Protein AF-A0A2S5KDM3-F1 (afdb_monomer)

Sequence (178 aa):
MFFVAASRKKAVILKLLRGHGGIPMKYQQLENLESGWKWKYLVKKHREGELITRYLELSAAQAAVDALLALENTPVEVNQWIAQHIHPGLENRLKQTIRARRKRHFNAEHQHTRKKSIDLEYLVWQRLAGLAQRRHCTLSETIVQLIEDAERKEKYASQMSTLKQDLQAILGSEENKK

Radius of gyration: 29.14 Å; Cα contacts (8 Å, |Δi|>4): 77; chains: 1; bounding box: 70×42×93 Å

Secondary structure (DSSP, 8-state):
-------SHHHHHHHTT-SS-PPP-SS---HHHHHHHHHHHHHHHHHTT---BS-SSHHHHHHHHHHHHHGGG-HHHHHHHHHHHB-HHHHHHHHHHHHHHHHHHHHHHSTTT--------HHHHHHHHHHHHHHT--HHHHHHHHHHHHHHHHHHHHHHHHHHHHHHHHHHTTGGG-

Nearest PDB structures (foldseek):
  7nyx-assembly1_J  TM=9.596E-01  e=3.513E-18  Photorhabdus thracensis
  4d8j-assembly1_A  TM=9.617E-01  e=1.562E-18  Escherichia coli
  3veb-assembly1_B  TM=9.110E-01  e=1.883E-18  Yersinia pestis
  4d8j-assembly4_L  TM=9.415E-01  e=1.378E-18  Escherichia coli
  4d8j-assembly4_K  TM=9.365E-01  e=2.270E-18  Escherichia coli

Solvent-accessible surface area (backbone atoms only — not comparable to full-atom values): 10783 Å² total; per-residue (Å²): 142,86,84,89,89,84,85,59,72,73,61,56,66,63,64,78,63,83,60,101,65,77,80,76,76,89,65,85,83,53,65,65,64,49,26,53,52,51,51,56,49,53,56,50,39,45,76,72,72,44,80,58,42,63,54,88,50,65,70,61,33,47,54,54,48,54,53,56,65,71,40,76,87,38,40,73,56,50,57,54,48,48,77,74,40,47,13,75,85,46,51,61,54,50,55,50,52,52,53,52,48,53,53,50,56,64,24,63,78,39,78,91,63,46,84,80,93,81,89,67,59,68,71,58,45,52,55,49,51,53,51,12,60,76,68,75,43,52,65,68,59,41,51,52,51,53,52,54,52,51,58,48,51,53,52,51,51,52,53,52,49,51,53,51,50,53,51,48,54,62,59,56,60,64,72,73,76,117

pLDDT: mean 84.87, std 18.82, range [27.91, 98.44]

Structure (mmCIF, N/CA/C/O backbone):
data_AF-A0A2S5KDM3-F1
#
_entry.id   AF-A0A2S5KDM3-F1
#
loop_
_atom_site.group_PDB
_atom_site.id
_atom_site.type_symbol
_atom_site.label_atom_id
_atom_site.label_alt_id
_atom_site.label_comp_id
_atom_site.label_asym_id
_atom_site.label_entity_id
_atom_site.label_seq_id
_atom_site.pdbx_PDB_ins_code
_atom_site.Cartn_x
_atom_site.Cartn_y
_atom_site.Cartn_z
_atom_site.occupancy
_atom_site.B_iso_or_equiv
_atom_site.auth_seq_id
_atom_site.auth_comp_id
_atom_site.auth_asym_id
_atom_site.auth_atom_id
_atom_site.pdbx_PDB_model_num
ATOM 1 N N . MET A 1 1 ? -28.452 -2.490 -16.600 1.00 37.94 1 MET A N 1
ATOM 2 C CA . MET A 1 1 ? -27.579 -1.403 -17.088 1.00 37.94 1 MET A CA 1
ATOM 3 C C . MET A 1 1 ? -27.980 -0.103 -16.409 1.00 37.94 1 MET A C 1
ATOM 5 O O . MET A 1 1 ? -28.967 0.455 -16.836 1.00 37.94 1 MET A O 1
ATOM 9 N N . PHE A 1 2 ? -27.272 0.357 -15.376 1.00 27.91 2 PHE A N 1
ATOM 10 C CA . PHE A 1 2 ? -27.267 1.768 -14.954 1.00 27.91 2 PHE A CA 1
ATOM 11 C C . PHE A 1 2 ? -25.989 2.004 -14.139 1.00 27.91 2 PHE A C 1
ATOM 13 O O . PHE A 1 2 ? -25.939 1.782 -12.935 1.00 27.91 2 PHE A O 1
ATOM 20 N N . PHE A 1 3 ? -24.923 2.385 -14.838 1.00 35.50 3 PHE A N 1
ATOM 21 C CA . PHE A 1 3 ? -23.792 3.098 -14.250 1.00 35.50 3 PHE A CA 1
ATOM 22 C C . PHE A 1 3 ? -24.009 4.597 -14.495 1.00 35.50 3 PHE A C 1
ATOM 24 O O . PHE A 1 3 ? -24.701 4.962 -15.440 1.00 35.50 3 PHE A O 1
ATOM 31 N N . VAL A 1 4 ? -23.331 5.426 -13.694 1.00 42.69 4 VAL A N 1
ATOM 32 C CA . VAL A 1 4 ? -23.184 6.897 -13.771 1.00 42.69 4 VAL A CA 1
ATOM 33 C C . VAL A 1 4 ? -23.985 7.663 -12.711 1.00 42.69 4 VAL A C 1
ATOM 35 O O . VAL A 1 4 ?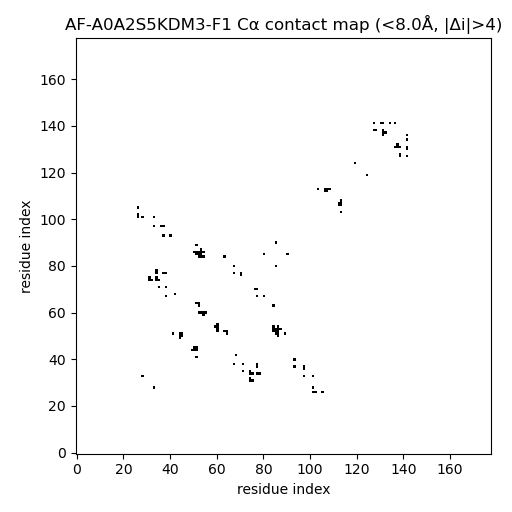 -25.075 8.156 -12.958 1.00 42.69 4 VAL A O 1
ATOM 38 N N . ALA A 1 5 ? -23.355 7.863 -11.548 1.00 41.81 5 ALA A N 1
ATOM 39 C CA . ALA A 1 5 ? -23.477 9.098 -10.762 1.00 41.81 5 ALA A CA 1
ATOM 40 C C . ALA A 1 5 ? -22.370 9.183 -9.692 1.00 41.81 5 ALA A C 1
ATOM 42 O O . ALA A 1 5 ? -22.633 9.136 -8.496 1.00 41.81 5 ALA A O 1
ATOM 43 N N . ALA A 1 6 ? -21.100 9.299 -10.095 1.00 45.09 6 ALA A N 1
ATOM 44 C CA . ALA A 1 6 ? -20.021 9.571 -9.137 1.00 45.09 6 ALA A CA 1
ATOM 45 C C . ALA A 1 6 ? -18.836 10.322 -9.764 1.00 45.09 6 ALA A C 1
ATOM 47 O O . ALA A 1 6 ? -17.697 9.879 -9.670 1.00 45.09 6 ALA A O 1
ATOM 48 N N . SER A 1 7 ? -19.065 11.462 -10.426 1.00 52.28 7 SER A N 1
ATOM 49 C CA . SER A 1 7 ? -17.933 12.278 -10.899 1.00 52.28 7 SER A CA 1
ATOM 50 C C . SER A 1 7 ? -18.271 13.754 -11.099 1.00 52.28 7 SER A C 1
ATOM 52 O O . SER A 1 7 ? -18.269 14.257 -12.216 1.00 52.28 7 SER A O 1
ATOM 54 N N . ARG A 1 8 ? -18.569 14.480 -10.012 1.00 43.75 8 ARG A N 1
ATOM 55 C CA . ARG A 1 8 ? -18.492 15.959 -10.035 1.00 43.75 8 ARG A CA 1
ATOM 56 C C . ARG A 1 8 ? -17.834 16.573 -8.798 1.00 43.75 8 ARG A C 1
ATOM 58 O O . ARG A 1 8 ? -17.071 17.519 -8.945 1.00 43.75 8 ARG A O 1
ATOM 65 N N . LYS A 1 9 ? -17.995 16.003 -7.594 1.00 42.88 9 LYS A N 1
ATOM 66 C CA . LYS A 1 9 ? -17.423 16.610 -6.369 1.00 42.88 9 LYS A CA 1
ATOM 67 C C . LYS A 1 9 ? -15.889 16.527 -6.259 1.00 42.88 9 LYS A C 1
ATOM 69 O O . LYS A 1 9 ? -15.277 17.477 -5.785 1.00 42.88 9 LYS A O 1
ATOM 74 N N . LYS A 1 10 ? -15.240 15.468 -6.770 1.00 43.09 10 LYS A N 1
ATOM 75 C CA . LYS A 1 10 ? -13.760 15.382 -6.795 1.00 43.09 10 LYS A CA 1
ATOM 76 C C . LYS A 1 10 ? -13.108 16.421 -7.720 1.00 43.09 10 LYS A C 1
ATOM 78 O O . LYS A 1 10 ? -12.011 16.880 -7.428 1.00 43.09 10 LYS A O 1
ATOM 83 N N . ALA A 1 11 ? -13.782 16.812 -8.803 1.00 40.81 11 ALA A N 1
ATOM 84 C CA . ALA A 1 11 ? -13.238 17.763 -9.773 1.00 40.81 11 ALA A CA 1
ATOM 85 C C . ALA A 1 11 ? -13.271 19.221 -9.274 1.00 40.81 11 ALA A C 1
ATOM 87 O O . ALA A 1 11 ? -12.428 20.019 -9.675 1.00 40.81 11 ALA A O 1
ATOM 88 N N . VAL A 1 12 ? -14.211 19.565 -8.384 1.00 43.75 12 VAL A N 1
ATOM 89 C CA . VAL A 1 12 ? -14.344 20.928 -7.838 1.00 43.75 12 VAL A CA 1
ATOM 90 C C . VAL A 1 12 ? -13.289 21.207 -6.764 1.00 43.75 12 VAL A C 1
ATOM 92 O O . VAL A 1 12 ? -12.653 22.257 -6.803 1.00 43.75 12 VAL A O 1
ATOM 95 N N . ILE A 1 13 ? -13.006 20.243 -5.880 1.00 42.88 13 ILE A N 1
ATOM 96 C CA . ILE A 1 13 ? -11.959 20.393 -4.849 1.00 42.88 13 ILE A CA 1
ATOM 97 C C . ILE A 1 13 ? -10.561 20.513 -5.483 1.00 42.88 13 ILE A C 1
ATOM 99 O O . ILE A 1 13 ? -9.711 21.237 -4.976 1.00 42.88 13 ILE A O 1
ATOM 103 N N . LEU A 1 14 ? -10.329 19.879 -6.638 1.00 42.41 14 LEU A N 1
ATOM 104 C CA . LEU A 1 14 ? -9.040 19.955 -7.331 1.00 42.41 14 LEU A CA 1
ATOM 105 C C . LEU A 1 14 ? -8.824 21.276 -8.098 1.00 42.41 14 LEU A C 1
ATOM 107 O O . LEU A 1 14 ? -7.684 21.626 -8.395 1.00 42.41 14 LEU A O 1
ATOM 111 N N . LYS A 1 15 ? -9.888 22.023 -8.430 1.00 38.03 15 LYS A N 1
ATOM 112 C CA . LYS A 1 15 ? -9.778 23.295 -9.172 1.00 38.03 15 LYS A CA 1
ATOM 113 C C . LYS A 1 15 ? -9.499 24.512 -8.285 1.00 38.03 15 LYS A C 1
ATOM 115 O O . LYS A 1 15 ? -8.961 25.487 -8.797 1.00 38.03 15 LYS A O 1
ATOM 120 N N . LEU A 1 16 ? -9.799 24.448 -6.986 1.00 40.88 16 LEU A N 1
ATOM 121 C CA . LEU A 1 16 ? -9.577 25.553 -6.038 1.00 40.88 16 LEU A CA 1
ATOM 122 C C . LEU A 1 16 ? -8.179 25.561 -5.392 1.00 40.88 16 LEU A C 1
ATOM 124 O O . LEU A 1 16 ? -7.853 26.482 -4.656 1.00 40.88 16 LEU A O 1
ATOM 128 N N . LEU A 1 17 ? -7.326 24.582 -5.709 1.00 45.84 17 LEU A N 1
ATOM 129 C CA . LEU A 1 17 ? -5.931 24.510 -5.253 1.00 45.84 17 LEU A CA 1
ATOM 130 C C . LEU A 1 17 ? -4.938 24.801 -6.393 1.00 45.84 17 LEU A C 1
ATOM 132 O O . LEU A 1 17 ? -3.867 24.204 -6.468 1.00 45.84 17 LEU A O 1
ATOM 136 N N . ARG A 1 18 ? -5.281 25.720 -7.306 1.00 44.56 18 ARG A N 1
ATOM 137 C CA . ARG A 1 18 ? -4.293 26.357 -8.194 1.00 44.56 18 ARG A CA 1
ATOM 138 C C . ARG A 1 18 ? -3.640 27.531 -7.467 1.00 44.56 18 ARG A C 1
ATOM 140 O O . ARG A 1 18 ? -3.884 28.687 -7.779 1.00 44.56 18 ARG A O 1
ATOM 147 N N . GLY A 1 19 ? -2.811 27.201 -6.488 1.00 36.41 19 GLY A N 1
ATOM 148 C CA . GLY A 1 19 ? -1.790 28.080 -5.935 1.00 36.41 19 GLY A CA 1
ATOM 149 C C . GLY A 1 19 ? -0.496 27.280 -5.911 1.00 36.41 19 GLY A C 1
ATOM 150 O O . GLY A 1 19 ? -0.486 26.153 -5.422 1.00 36.41 19 GLY A O 1
ATOM 151 N N . HIS A 1 20 ? 0.561 27.808 -6.520 1.00 46.19 20 HIS A N 1
ATOM 152 C CA . HIS A 1 20 ? 1.886 27.197 -6.574 1.00 46.19 20 HIS A CA 1
ATOM 153 C C . HIS A 1 20 ? 2.404 26.854 -5.167 1.00 46.19 20 HIS A C 1
ATOM 155 O O . HIS A 1 20 ? 2.966 27.689 -4.470 1.00 46.19 20 HIS A O 1
ATOM 161 N N . GLY A 1 21 ? 2.229 25.600 -4.766 1.00 38.38 21 GLY A N 1
ATOM 162 C CA . GLY A 1 21 ? 2.736 25.053 -3.517 1.00 38.38 21 GLY A CA 1
ATOM 163 C C . GLY A 1 21 ? 2.689 23.541 -3.618 1.00 38.38 21 GLY A C 1
ATOM 164 O O . GLY A 1 21 ? 1.728 22.912 -3.181 1.00 38.38 21 GLY A O 1
ATOM 165 N N . GLY A 1 22 ? 3.685 22.960 -4.293 1.00 44.66 22 GLY A N 1
ATOM 166 C CA . GLY A 1 22 ? 3.827 21.510 -4.373 1.00 44.66 22 GLY A CA 1
ATOM 167 C C . GLY A 1 22 ? 3.726 20.914 -2.971 1.00 44.66 22 GLY A C 1
ATOM 168 O O . GLY A 1 22 ? 4.354 21.420 -2.045 1.00 44.66 22 GLY A O 1
ATOM 169 N N . ILE A 1 23 ? 2.903 19.873 -2.811 1.00 50.75 23 ILE A N 1
ATOM 170 C CA . ILE A 1 23 ? 2.771 19.144 -1.545 1.00 50.75 23 ILE A CA 1
ATOM 171 C C . ILE A 1 23 ? 4.193 18.842 -1.045 1.00 50.75 23 ILE A C 1
ATOM 173 O O . ILE A 1 23 ? 4.930 18.167 -1.774 1.00 50.75 23 ILE A O 1
ATOM 177 N N . PRO A 1 24 ? 4.606 19.339 0.136 1.00 53.22 24 PRO A N 1
ATOM 178 C CA . PRO A 1 24 ? 5.985 19.215 0.577 1.00 53.22 24 PRO A CA 1
ATOM 179 C C . PRO A 1 24 ? 6.386 17.741 0.616 1.00 53.22 24 PRO A C 1
ATOM 181 O O . PRO A 1 24 ? 5.658 16.871 1.110 1.00 53.22 24 PRO A O 1
ATOM 184 N N . MET A 1 25 ? 7.541 17.445 0.024 1.00 71.62 25 MET A N 1
ATOM 185 C CA . MET A 1 25 ? 8.090 16.097 -0.036 1.00 71.62 25 MET A CA 1
ATOM 186 C C . MET A 1 25 ? 8.416 15.619 1.382 1.00 71.62 25 MET A C 1
ATOM 188 O O . MET A 1 25 ? 9.437 15.986 1.946 1.00 71.62 25 MET A O 1
ATOM 192 N N . LYS A 1 26 ? 7.554 14.768 1.954 1.00 79.81 26 LYS A N 1
ATOM 193 C CA . LYS A 1 26 ? 7.736 14.214 3.311 1.00 79.81 26 LYS A CA 1
ATOM 194 C C . LYS A 1 26 ? 9.030 13.402 3.482 1.00 79.81 26 LYS A C 1
ATOM 196 O O . LYS A 1 26 ? 9.536 13.296 4.590 1.00 79.81 26 LYS A O 1
ATOM 201 N N . TYR A 1 27 ? 9.521 12.784 2.409 1.00 88.00 27 TYR A N 1
ATOM 202 C CA . TYR A 1 27 ? 10.700 11.916 2.433 1.00 88.00 27 TYR A CA 1
ATOM 203 C C . TYR A 1 27 ? 11.751 12.443 1.461 1.00 88.00 27 TYR A C 1
ATOM 205 O O . TYR A 1 27 ? 11.405 12.761 0.318 1.00 88.00 27 TYR A O 1
ATOM 213 N N . GLN A 1 28 ? 13.014 12.472 1.889 1.00 90.31 28 GLN A N 1
ATOM 214 C CA . GLN A 1 28 ? 14.147 12.830 1.037 1.00 90.31 28 GLN A CA 1
ATOM 215 C C . GLN A 1 28 ? 14.274 11.843 -0.133 1.00 90.31 28 GLN A C 1
ATOM 217 O O . GLN A 1 28 ? 14.042 10.643 0.026 1.00 90.31 28 GLN A O 1
ATOM 222 N N . GLN A 1 29 ? 14.612 12.346 -1.322 1.00 88.69 29 GLN A N 1
ATOM 223 C CA . GLN A 1 29 ? 14.935 11.490 -2.463 1.00 88.69 29 GLN A CA 1
ATOM 224 C C . GLN A 1 29 ? 16.397 11.061 -2.368 1.00 88.69 29 GLN A C 1
ATOM 226 O O . GLN A 1 29 ? 17.279 11.899 -2.199 1.00 88.69 29 GLN A O 1
ATOM 231 N N . LEU A 1 30 ? 16.640 9.757 -2.464 1.00 88.00 30 LEU A N 1
ATOM 232 C CA . LEU A 1 30 ? 17.978 9.176 -2.378 1.00 88.00 30 LEU A CA 1
ATOM 233 C C . LEU A 1 30 ? 18.398 8.755 -3.783 1.00 88.00 30 LEU A C 1
ATOM 23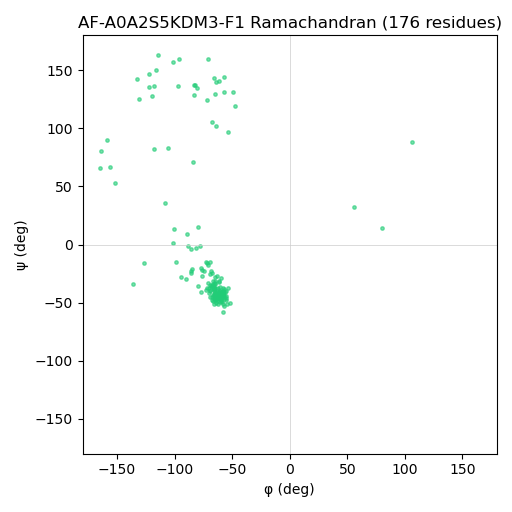5 O O . LEU A 1 30 ? 18.198 7.605 -4.158 1.00 88.00 30 LEU A O 1
ATOM 239 N N . GLU A 1 31 ? 18.914 9.693 -4.577 1.00 86.62 31 GLU A N 1
ATOM 240 C CA . GLU A 1 31 ? 19.107 9.512 -6.024 1.00 86.62 31 GLU A CA 1
ATOM 241 C C . GLU A 1 31 ? 19.881 8.235 -6.374 1.00 86.62 31 GLU A C 1
ATOM 243 O O . GLU A 1 31 ? 19.383 7.405 -7.133 1.00 86.62 31 GLU A O 1
ATOM 248 N N . ASN A 1 32 ? 21.029 8.020 -5.730 1.00 88.06 32 ASN A N 1
ATOM 249 C CA . ASN A 1 32 ? 21.869 6.844 -5.948 1.00 88.06 32 ASN A CA 1
ATOM 250 C C . ASN A 1 32 ? 21.129 5.522 -5.637 1.00 88.06 32 ASN A C 1
ATOM 252 O O . ASN A 1 32 ? 21.077 4.592 -6.444 1.00 88.06 32 ASN A O 1
ATOM 256 N N . LEU A 1 33 ? 20.474 5.460 -4.474 1.00 90.19 33 LEU A N 1
ATOM 257 C CA . LEU A 1 33 ? 19.755 4.268 -4.022 1.00 90.19 33 LEU A CA 1
ATOM 258 C C . LEU A 1 33 ? 18.502 3.993 -4.871 1.00 90.19 33 LEU A C 1
ATOM 260 O O . LEU A 1 33 ? 18.197 2.845 -5.207 1.00 90.19 33 LEU A O 1
ATOM 264 N N . GLU A 1 34 ? 17.775 5.048 -5.238 1.00 92.88 34 GLU A N 1
ATOM 265 C CA . GLU A 1 34 ? 16.580 4.966 -6.073 1.00 92.88 34 GLU A CA 1
ATOM 266 C C . GLU A 1 34 ? 16.904 4.548 -7.502 1.00 92.88 34 GLU A C 1
ATOM 268 O O . GLU A 1 34 ? 16.130 3.788 -8.085 1.00 92.88 34 GLU A O 1
ATOM 273 N N . SER A 1 35 ? 18.036 4.981 -8.056 1.00 91.88 35 SER A N 1
ATOM 274 C CA . SER A 1 35 ? 18.524 4.500 -9.349 1.00 91.88 35 SER A CA 1
ATOM 275 C C . SER A 1 35 ? 18.735 2.989 -9.355 1.00 91.88 35 SER A C 1
ATOM 277 O O . SER A 1 35 ? 18.214 2.305 -10.238 1.00 91.88 35 SER A O 1
ATOM 279 N N . GLY A 1 36 ? 19.353 2.435 -8.307 1.00 92.62 36 GLY A N 1
ATOM 280 C CA . GLY A 1 36 ? 19.470 0.982 -8.154 1.00 92.62 36 GLY A CA 1
ATOM 281 C C . GLY A 1 36 ? 18.108 0.276 -8.065 1.00 92.62 36 GLY A C 1
ATOM 282 O O . GLY A 1 36 ? 17.916 -0.815 -8.606 1.00 92.62 36 GLY A O 1
ATOM 283 N N . TRP A 1 37 ? 17.108 0.888 -7.422 1.00 94.75 37 TRP A N 1
ATOM 284 C CA . TRP A 1 37 ? 15.749 0.333 -7.384 1.00 94.75 37 TRP A CA 1
ATOM 285 C C . TRP A 1 37 ? 15.034 0.394 -8.734 1.00 94.75 37 TRP A C 1
ATOM 287 O O . TRP A 1 37 ? 14.298 -0.542 -9.058 1.00 94.75 37 TRP A O 1
ATOM 297 N N . LYS A 1 38 ? 15.231 1.473 -9.500 1.00 94.31 38 LYS A N 1
ATOM 298 C CA . LYS A 1 38 ? 14.680 1.640 -10.851 1.00 94.31 38 LYS A CA 1
ATOM 299 C C . LYS A 1 38 ? 15.243 0.578 -11.786 1.00 94.31 38 LYS A C 1
ATOM 301 O O . LYS A 1 38 ? 14.458 -0.123 -12.419 1.00 94.31 38 LYS A O 1
ATOM 306 N N . TRP A 1 39 ? 16.564 0.394 -11.787 1.00 94.75 39 TRP A N 1
ATOM 307 C CA . TRP A 1 39 ? 17.233 -0.630 -12.588 1.00 94.75 39 TRP A CA 1
ATOM 308 C C . TRP A 1 39 ? 16.704 -2.033 -12.266 1.00 94.75 39 TRP A C 1
ATOM 310 O O . TRP A 1 39 ? 16.172 -2.711 -13.144 1.00 94.75 39 TRP A O 1
ATOM 320 N N . LYS A 1 40 ? 16.693 -2.423 -10.980 1.00 93.88 40 LYS A N 1
ATOM 321 C CA . LYS A 1 40 ? 16.160 -3.730 -10.543 1.00 93.88 40 LYS A CA 1
ATOM 322 C C . LYS A 1 40 ? 14.703 -3.944 -10.959 1.00 93.88 40 LYS A C 1
ATOM 324 O O . LYS A 1 40 ? 14.320 -5.063 -11.294 1.00 93.88 40 LYS A O 1
ATOM 329 N N . TYR A 1 41 ? 13.876 -2.898 -10.913 1.00 95.00 41 TYR A N 1
ATOM 330 C CA . TYR A 1 41 ? 12.484 -2.982 -11.353 1.00 95.00 41 TYR A CA 1
ATOM 331 C C . TYR A 1 41 ? 12.377 -3.198 -12.866 1.00 95.00 41 TYR A C 1
ATOM 333 O O . TYR A 1 41 ? 11.646 -4.090 -13.288 1.00 95.00 41 TYR A O 1
ATOM 341 N N . LEU A 1 42 ? 13.106 -2.423 -13.672 1.00 94.19 42 LEU A N 1
ATOM 342 C CA . LEU A 1 42 ? 13.074 -2.525 -15.134 1.00 94.19 42 LEU A CA 1
ATOM 343 C C . LEU A 1 42 ? 13.589 -3.884 -15.620 1.00 94.19 42 LEU A C 1
ATOM 345 O O . LEU A 1 42 ? 12.917 -4.534 -16.416 1.00 94.19 42 LEU A O 1
ATOM 349 N N . VAL A 1 43 ? 14.706 -4.367 -15.068 1.00 93.69 43 VAL A N 1
ATOM 350 C CA . VAL A 1 43 ? 15.248 -5.699 -15.385 1.00 93.69 43 VAL A CA 1
ATOM 351 C C . VAL A 1 43 ? 14.257 -6.799 -15.010 1.00 93.69 43 VAL A C 1
ATOM 353 O O . VAL A 1 43 ? 14.039 -7.728 -15.786 1.00 93.69 43 VAL A O 1
ATOM 356 N N . LYS A 1 44 ? 13.601 -6.689 -13.847 1.00 94.88 44 LYS A N 1
ATOM 357 C CA . LYS A 1 44 ? 12.540 -7.627 -13.460 1.00 94.88 44 LYS A CA 1
ATOM 358 C C . LYS A 1 44 ? 11.385 -7.614 -14.467 1.00 94.88 44 LYS A C 1
ATOM 360 O O . LYS A 1 44 ? 10.924 -8.680 -14.851 1.00 94.88 44 LYS A O 1
ATOM 365 N N . LYS A 1 45 ? 10.935 -6.435 -14.906 1.00 94.50 45 LYS A N 1
ATOM 366 C CA . LYS A 1 45 ? 9.833 -6.307 -15.871 1.00 94.50 45 LYS A CA 1
ATOM 367 C C . LYS A 1 45 ? 10.162 -6.867 -17.244 1.00 94.50 45 LYS A C 1
ATOM 369 O O . LYS A 1 45 ? 9.337 -7.569 -17.816 1.00 94.50 45 LYS A O 1
ATOM 374 N N . HIS A 1 46 ? 11.385 -6.653 -17.704 1.00 92.81 46 HIS A N 1
ATOM 375 C CA . HIS A 1 46 ? 11.883 -7.293 -18.910 1.00 92.81 46 HIS A CA 1
ATOM 376 C C . HIS A 1 46 ? 11.874 -8.827 -18.798 1.00 92.81 46 HIS A C 1
ATOM 378 O O . HIS A 1 46 ? 11.371 -9.504 -19.686 1.00 92.81 46 HIS A O 1
ATOM 384 N N . ARG A 1 47 ? 12.350 -9.386 -17.674 1.00 93.31 47 ARG A N 1
ATOM 385 C CA . ARG A 1 47 ? 12.329 -10.844 -17.429 1.00 93.31 47 ARG A CA 1
ATOM 386 C C . ARG A 1 47 ? 10.915 -11.430 -17.350 1.00 93.31 47 ARG A C 1
ATOM 388 O O . ARG A 1 47 ? 10.736 -12.604 -17.639 1.00 93.31 47 ARG A O 1
ATOM 395 N N . GLU A 1 48 ? 9.924 -10.629 -16.963 1.00 94.00 48 GLU A N 1
ATOM 396 C CA . GLU A 1 48 ? 8.499 -10.994 -16.987 1.00 94.00 48 GLU A CA 1
ATOM 397 C C . GLU A 1 48 ? 7.881 -10.915 -18.402 1.00 94.00 48 GLU A C 1
ATOM 399 O O . GLU A 1 48 ? 6.701 -11.218 -18.561 1.00 94.00 48 GLU A O 1
ATOM 404 N N . GLY A 1 49 ? 8.651 -10.514 -19.424 1.00 89.88 49 GLY A N 1
ATOM 405 C CA . GLY A 1 49 ? 8.190 -10.360 -20.808 1.00 89.88 49 GLY A CA 1
ATOM 406 C C . GLY A 1 49 ? 7.434 -9.054 -21.079 1.00 89.88 49 GLY A C 1
ATOM 407 O O . GLY A 1 49 ? 6.764 -8.929 -22.101 1.00 89.88 49 GLY A O 1
ATOM 408 N N . GLU A 1 50 ? 7.501 -8.076 -20.171 1.00 91.75 50 GLU A N 1
ATOM 409 C CA . GLU A 1 50 ? 6.835 -6.782 -20.332 1.00 91.75 50 GLU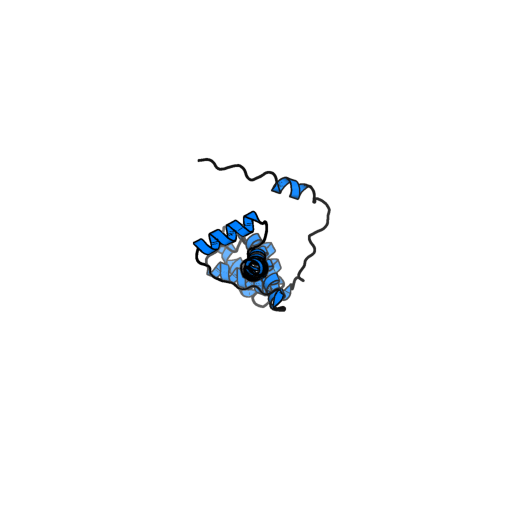 A CA 1
ATOM 410 C C . GLU A 1 50 ? 7.682 -5.839 -21.211 1.00 91.75 50 GLU A C 1
ATOM 412 O O . GLU A 1 50 ? 8.896 -5.727 -21.029 1.00 91.75 50 GLU A O 1
ATOM 417 N N . LEU A 1 51 ? 7.044 -5.114 -22.137 1.00 88.50 51 LEU A N 1
ATOM 418 C CA . LEU A 1 51 ? 7.717 -4.120 -22.982 1.00 88.50 51 LEU A CA 1
ATOM 419 C C . LEU A 1 51 ? 8.182 -2.927 -2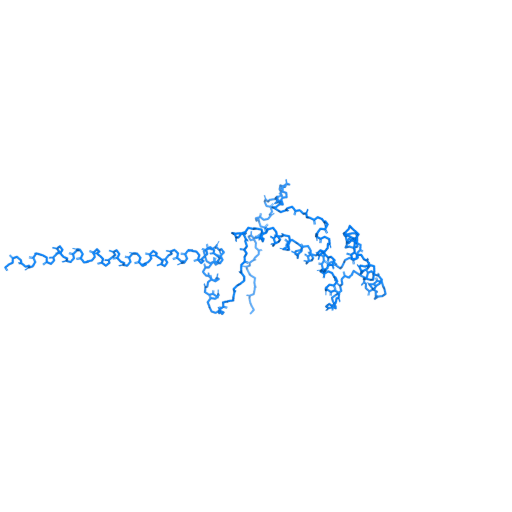2.134 1.00 88.50 51 LEU A C 1
ATOM 421 O O . LEU A 1 51 ? 7.382 -2.088 -21.711 1.00 88.50 51 LEU A O 1
ATOM 425 N N . ILE A 1 52 ? 9.490 -2.850 -21.874 1.00 93.56 52 ILE A N 1
ATOM 426 C CA . ILE A 1 52 ? 10.081 -1.756 -21.091 1.00 93.56 52 ILE A CA 1
ATOM 427 C C . ILE A 1 52 ? 10.425 -0.527 -21.938 1.00 93.56 52 ILE A C 1
ATOM 429 O O . ILE A 1 52 ? 10.523 0.574 -21.389 1.00 93.56 52 ILE A O 1
ATOM 433 N N . THR A 1 53 ? 10.606 -0.701 -23.250 1.00 95.00 53 THR A N 1
ATOM 434 C CA . THR A 1 53 ? 11.035 0.356 -24.169 1.00 95.00 53 THR A CA 1
ATOM 435 C C . THR A 1 53 ? 9.865 0.936 -24.968 1.00 95.00 53 THR A C 1
ATOM 437 O O . THR A 1 53 ? 8.825 0.304 -25.138 1.00 95.00 53 THR A O 1
ATOM 440 N N . ARG A 1 54 ? 10.019 2.164 -25.470 1.00 93.38 54 ARG A N 1
ATOM 441 C CA . ARG A 1 54 ? 9.037 2.838 -26.341 1.00 93.38 54 ARG A CA 1
ATOM 442 C C . ARG A 1 54 ? 9.111 2.439 -27.820 1.00 93.38 54 ARG A C 1
ATOM 444 O O . ARG A 1 54 ? 8.349 2.974 -28.619 1.00 93.38 54 ARG A O 1
ATOM 451 N N . TYR A 1 55 ? 10.064 1.591 -28.196 1.00 92.69 55 TYR A N 1
ATOM 452 C CA . TYR A 1 55 ? 10.329 1.251 -29.592 1.00 92.69 55 TYR A CA 1
ATOM 453 C C . TYR A 1 55 ? 9.378 0.161 -30.086 1.00 92.69 55 TYR A C 1
ATOM 455 O O . TYR A 1 55 ? 9.129 -0.808 -29.375 1.00 92.69 55 TYR A O 1
ATOM 463 N N . LEU A 1 56 ? 8.868 0.324 -31.309 1.00 87.62 56 LEU A N 1
ATOM 464 C CA . LEU A 1 56 ? 8.061 -0.694 -31.993 1.00 87.62 56 LEU A CA 1
ATOM 465 C C . LEU A 1 56 ? 8.947 -1.788 -32.607 1.00 87.62 56 LEU A C 1
ATOM 467 O O . LEU A 1 56 ? 8.587 -2.960 -32.601 1.00 87.62 56 LEU A O 1
ATOM 471 N N . GLU A 1 57 ? 10.117 -1.388 -33.108 1.00 91.06 57 GLU A N 1
ATOM 472 C CA . GLU A 1 57 ? 11.109 -2.273 -33.714 1.00 91.06 57 GLU A CA 1
ATOM 473 C C . GLU A 1 57 ? 11.806 -3.137 -32.657 1.00 91.06 57 GLU A C 1
ATOM 475 O O . GLU A 1 57 ? 12.435 -2.615 -31.729 1.00 91.06 57 GLU A O 1
ATOM 480 N N . LEU A 1 58 ? 11.762 -4.460 -32.839 1.00 89.31 58 LEU A N 1
ATOM 481 C CA . LEU A 1 58 ? 12.360 -5.428 -31.912 1.00 89.31 58 LEU A CA 1
ATOM 482 C C . LEU A 1 58 ? 13.874 -5.235 -31.772 1.00 89.31 58 LEU A C 1
ATOM 484 O O . LEU A 1 58 ? 14.396 -5.289 -30.663 1.00 89.31 58 LEU A O 1
ATOM 488 N N . SER A 1 59 ? 14.575 -4.946 -32.872 1.00 91.88 59 SER A N 1
ATOM 489 C CA . SER A 1 59 ? 16.027 -4.727 -32.841 1.00 91.88 59 SER A CA 1
ATOM 490 C C . SER A 1 59 ? 16.409 -3.492 -32.020 1.00 91.88 59 SER A C 1
ATOM 492 O O . SER A 1 59 ? 17.369 -3.539 -31.255 1.00 91.88 59 SER A O 1
ATOM 494 N N . ALA A 1 60 ? 15.658 -2.393 -32.153 1.00 91.56 60 ALA A N 1
ATOM 495 C CA . ALA A 1 60 ? 15.906 -1.167 -31.394 1.00 91.56 60 ALA A CA 1
ATOM 496 C C . ALA A 1 60 ? 15.526 -1.335 -29.915 1.00 91.56 60 ALA A C 1
ATOM 498 O O . ALA A 1 60 ? 16.221 -0.837 -29.028 1.00 91.56 60 ALA A O 1
ATOM 499 N N . ALA A 1 61 ? 14.440 -2.066 -29.642 1.00 92.00 61 ALA A N 1
ATOM 500 C CA . ALA A 1 61 ? 14.051 -2.428 -28.288 1.00 92.00 61 ALA A CA 1
ATOM 501 C C . ALA A 1 61 ? 15.134 -3.273 -27.605 1.00 92.00 61 ALA A C 1
ATOM 503 O O . ALA A 1 61 ? 15.512 -2.951 -26.480 1.00 92.00 61 ALA A O 1
ATOM 504 N N . GLN A 1 62 ? 15.666 -4.286 -28.296 1.00 92.19 62 GLN A N 1
ATOM 505 C CA . GLN A 1 62 ? 16.712 -5.157 -27.769 1.00 92.19 62 GLN A CA 1
ATOM 506 C C . GLN A 1 62 ? 18.003 -4.383 -27.489 1.00 92.19 62 GLN A C 1
ATOM 508 O O . GLN A 1 62 ? 18.515 -4.457 -26.380 1.00 92.19 62 GLN A O 1
ATOM 513 N N . ALA A 1 63 ? 18.462 -3.544 -28.423 1.00 94.12 63 ALA A N 1
ATOM 514 C CA . ALA A 1 63 ? 19.662 -2.729 -28.220 1.00 94.12 63 ALA A CA 1
ATOM 515 C C . ALA A 1 63 ? 19.553 -1.812 -26.986 1.00 94.12 63 ALA A C 1
ATOM 517 O O . ALA A 1 63 ? 20.500 -1.670 -26.212 1.00 94.12 63 ALA A O 1
ATOM 518 N N . ALA A 1 64 ? 18.380 -1.212 -26.758 1.00 93.81 64 ALA A N 1
ATOM 519 C CA . ALA A 1 64 ? 18.141 -0.402 -25.568 1.00 93.81 64 ALA A CA 1
ATOM 520 C C . ALA A 1 64 ? 18.087 -1.246 -24.282 1.00 93.81 64 ALA A C 1
ATOM 522 O O . ALA A 1 64 ? 18.541 -0.785 -23.235 1.00 93.81 64 ALA A O 1
ATOM 523 N N . VAL A 1 65 ? 17.558 -2.471 -24.332 1.00 92.94 65 VAL A N 1
ATOM 524 C CA . VAL A 1 65 ? 17.590 -3.407 -23.195 1.00 92.94 65 VAL A CA 1
ATOM 525 C C . VAL A 1 65 ? 19.023 -3.824 -22.870 1.00 92.94 65 VAL A C 1
ATOM 527 O O . VAL A 1 65 ? 19.402 -3.808 -21.701 1.00 92.94 65 VAL A O 1
ATOM 530 N N . ASP A 1 66 ? 19.828 -4.151 -23.876 1.00 93.00 66 ASP A N 1
ATOM 531 C CA . ASP A 1 66 ? 21.224 -4.550 -23.691 1.00 93.00 66 ASP A CA 1
ATOM 532 C C . ASP A 1 66 ? 22.034 -3.406 -23.071 1.00 93.00 66 ASP A C 1
ATOM 534 O O . ASP A 1 66 ? 22.776 -3.618 -22.109 1.00 93.00 66 ASP A O 1
ATOM 538 N N . ALA A 1 67 ? 21.795 -2.171 -23.531 1.00 93.00 67 ALA A N 1
ATOM 539 C CA . ALA A 1 67 ? 22.345 -0.977 -22.902 1.00 93.00 67 ALA A CA 1
ATOM 540 C C . ALA A 1 67 ? 21.938 -0.888 -21.425 1.00 93.00 67 ALA A C 1
ATOM 542 O O . ALA A 1 67 ? 22.799 -0.692 -20.579 1.00 93.00 67 ALA A O 1
ATOM 543 N N . LEU A 1 68 ? 20.661 -1.102 -21.080 1.00 92.62 68 LEU A N 1
ATOM 544 C CA . LEU A 1 68 ? 20.205 -1.088 -19.685 1.00 92.62 68 LEU A CA 1
ATOM 545 C C . LEU A 1 68 ? 20.908 -2.147 -18.826 1.00 92.62 68 LEU A C 1
ATOM 547 O O . LEU A 1 68 ? 21.240 -1.867 -17.676 1.00 92.62 68 LEU A O 1
ATOM 551 N N . LEU A 1 69 ? 21.117 -3.356 -19.350 1.00 91.00 69 LEU A N 1
ATOM 552 C CA . LEU A 1 69 ? 21.771 -4.441 -18.615 1.00 91.00 69 LEU A CA 1
ATOM 553 C C . LEU A 1 69 ? 23.235 -4.116 -18.290 1.00 91.00 69 LEU A C 1
ATOM 555 O O . LEU A 1 69 ? 23.695 -4.468 -17.208 1.00 91.00 69 LEU A O 1
ATOM 559 N N . ALA A 1 70 ? 23.929 -3.383 -19.163 1.00 90.94 70 ALA A N 1
ATOM 560 C CA . ALA A 1 70 ? 25.292 -2.918 -18.912 1.00 90.94 70 ALA A CA 1
ATOM 561 C C . ALA A 1 70 ? 25.385 -1.853 -17.794 1.00 90.94 70 ALA A C 1
ATOM 563 O O . ALA A 1 70 ? 26.430 -1.721 -17.161 1.00 90.94 70 ALA A O 1
ATOM 564 N N . LEU A 1 71 ? 24.291 -1.134 -17.501 1.00 88.62 71 LEU A N 1
ATOM 565 C CA . LEU A 1 71 ? 24.236 -0.051 -16.502 1.00 88.62 71 LEU A CA 1
ATOM 566 C C . LEU A 1 71 ? 24.117 -0.531 -15.040 1.00 88.62 71 LEU A C 1
ATOM 568 O O . LEU A 1 71 ? 23.760 0.259 -14.165 1.00 88.62 71 LEU A O 1
ATOM 572 N N . GLU A 1 72 ? 24.378 -1.809 -14.735 1.00 79.56 72 GLU A N 1
ATOM 573 C CA . GLU A 1 72 ? 24.182 -2.374 -13.385 1.00 79.56 72 GLU A CA 1
ATOM 574 C C . GLU A 1 72 ? 24.911 -1.576 -12.287 1.00 79.56 72 GLU A C 1
ATOM 576 O O . GLU A 1 72 ? 24.364 -1.368 -11.201 1.00 79.56 72 GLU A O 1
ATOM 581 N N . ASN A 1 73 ? 26.112 -1.073 -12.593 1.00 77.00 73 ASN A N 1
ATOM 582 C CA . ASN A 1 73 ? 26.964 -0.344 -11.651 1.00 77.00 73 ASN A CA 1
ATOM 583 C C . ASN A 1 73 ? 26.938 1.188 -11.829 1.00 77.00 73 ASN A C 1
ATOM 585 O O . ASN A 1 73 ? 27.630 1.886 -11.087 1.00 77.00 73 ASN A O 1
ATOM 589 N N . THR A 1 74 ? 26.155 1.734 -12.770 1.00 82.06 74 THR A N 1
ATOM 590 C CA . THR A 1 74 ? 26.139 3.175 -13.095 1.00 82.06 74 THR A CA 1
ATOM 591 C C . THR A 1 74 ? 24.766 3.817 -12.823 1.00 82.06 74 THR A C 1
ATOM 593 O O . THR A 1 74 ? 23.940 4.025 -13.712 1.00 82.06 74 THR A O 1
ATOM 596 N N . PRO A 1 75 ? 24.484 4.198 -11.562 1.00 74.81 75 PRO A N 1
ATOM 597 C CA . PRO A 1 75 ? 23.159 4.654 -11.131 1.00 74.81 75 PRO A CA 1
ATOM 598 C C . PRO A 1 75 ? 22.704 5.967 -11.791 1.00 74.81 75 PRO A C 1
ATOM 600 O O . PRO A 1 75 ? 21.503 6.194 -11.952 1.00 74.81 75 PRO A O 1
ATOM 603 N N . VAL A 1 76 ? 23.626 6.846 -12.183 1.00 80.19 76 VAL A N 1
ATOM 604 C CA . VAL A 1 76 ? 23.284 8.136 -12.810 1.00 80.19 76 VAL A CA 1
ATOM 605 C C . VAL A 1 76 ? 22.716 7.926 -14.219 1.00 80.19 76 VAL A C 1
ATOM 607 O O . VAL A 1 76 ? 21.689 8.503 -14.580 1.00 80.19 76 VAL A O 1
ATOM 610 N N . GLU A 1 77 ? 23.321 7.020 -14.982 1.00 89.06 77 GLU A N 1
ATOM 611 C CA . GLU A 1 77 ? 22.979 6.738 -16.379 1.00 89.06 77 GLU A CA 1
ATOM 612 C C . GLU A 1 77 ? 21.612 6.049 -16.519 1.00 89.06 77 GLU A C 1
ATOM 614 O O . GLU A 1 77 ? 20.909 6.247 -17.508 1.00 89.06 77 GLU A O 1
ATOM 619 N N . VAL A 1 78 ? 21.152 5.332 -15.485 1.00 90.94 78 VAL A N 1
ATOM 620 C CA . VAL A 1 78 ? 19.806 4.729 -15.448 1.00 90.94 78 VAL A CA 1
ATOM 621 C C . VAL A 1 78 ? 18.707 5.785 -15.612 1.00 90.94 78 VAL A C 1
ATOM 623 O O . VAL A 1 78 ? 17.698 5.536 -16.273 1.00 90.94 78 VAL A O 1
ATOM 626 N N . ASN A 1 79 ? 18.876 6.979 -15.036 1.00 91.00 79 ASN A N 1
ATOM 627 C CA . ASN A 1 79 ? 17.885 8.051 -15.175 1.00 91.00 79 ASN A CA 1
ATOM 628 C C . ASN A 1 79 ? 17.844 8.600 -16.606 1.00 91.00 79 ASN A C 1
ATOM 630 O O . ASN A 1 79 ? 16.758 8.862 -17.128 1.00 91.00 79 ASN A O 1
ATOM 634 N N . GLN A 1 80 ? 19.009 8.723 -17.243 1.00 92.75 80 GLN A N 1
ATOM 635 C CA . GLN A 1 80 ? 19.117 9.126 -18.641 1.00 92.75 80 GLN A CA 1
ATOM 636 C C . GLN A 1 80 ? 18.477 8.083 -19.560 1.00 92.75 80 GLN A C 1
ATOM 638 O O . GLN A 1 80 ? 17.661 8.438 -20.411 1.00 92.75 80 GLN A O 1
ATOM 643 N N . TRP A 1 81 ? 18.752 6.800 -19.318 1.00 94.81 81 TRP A N 1
ATOM 644 C CA . TRP A 1 81 ? 18.134 5.700 -20.050 1.00 94.81 81 TRP A CA 1
ATOM 645 C C . TRP A 1 81 ? 16.606 5.741 -19.941 1.00 94.81 81 TRP A C 1
ATOM 647 O O . TRP A 1 81 ? 15.903 5.640 -20.945 1.00 94.81 81 TRP A O 1
ATOM 657 N N . ILE A 1 82 ? 16.073 5.964 -18.733 1.00 93.56 82 ILE A N 1
ATOM 658 C CA . ILE A 1 82 ? 14.626 6.088 -18.510 1.00 93.56 82 ILE A CA 1
ATOM 659 C C . ILE A 1 82 ? 14.051 7.242 -19.330 1.00 93.56 82 ILE A C 1
ATOM 661 O O . ILE A 1 82 ? 13.051 7.049 -20.012 1.00 93.56 82 ILE A O 1
ATOM 665 N N . ALA A 1 83 ? 14.677 8.418 -19.301 1.00 92.81 83 ALA A N 1
ATOM 666 C CA . ALA A 1 83 ? 14.196 9.574 -20.056 1.00 92.81 83 ALA A CA 1
ATOM 667 C C . ALA A 1 83 ? 14.184 9.328 -21.578 1.00 92.81 83 ALA A C 1
ATOM 669 O O . ALA A 1 83 ? 13.331 9.860 -22.288 1.00 92.81 83 ALA A O 1
ATOM 670 N N . GLN A 1 84 ? 15.116 8.515 -22.078 1.00 94.19 84 GLN A N 1
ATOM 671 C CA . GLN A 1 84 ? 15.318 8.287 -23.507 1.00 94.19 84 GLN A CA 1
ATOM 672 C C . GLN A 1 84 ? 14.592 7.064 -24.065 1.00 94.19 84 GLN A C 1
ATOM 674 O O . GLN A 1 84 ? 14.277 7.050 -25.252 1.00 94.19 84 GLN A O 1
ATOM 679 N N . HIS A 1 85 ? 14.339 6.029 -23.271 1.00 94.56 85 HIS A N 1
ATOM 680 C CA . HIS A 1 85 ? 13.915 4.738 -23.816 1.00 94.56 85 HIS A CA 1
ATOM 681 C C . HIS A 1 85 ? 12.632 4.195 -23.198 1.00 94.56 85 HIS A C 1
ATOM 683 O O . HIS A 1 85 ? 12.032 3.316 -23.811 1.00 94.56 85 HIS A O 1
ATOM 689 N N . ILE A 1 86 ? 12.171 4.698 -22.046 1.00 93.94 86 ILE A N 1
ATOM 690 C CA . ILE A 1 86 ? 11.064 4.070 -21.313 1.00 93.94 86 ILE A CA 1
ATOM 691 C C . ILE A 1 86 ? 9.741 4.082 -22.086 1.00 93.94 86 ILE A C 1
ATOM 693 O O . ILE A 1 86 ? 9.351 5.081 -22.693 1.00 93.94 86 ILE A O 1
ATOM 697 N N . HIS A 1 87 ? 9.004 2.977 -21.996 1.00 93.75 87 HIS A N 1
ATOM 698 C CA . HIS A 1 87 ? 7.629 2.904 -22.464 1.00 93.75 87 HIS A CA 1
ATOM 699 C C . HIS A 1 87 ? 6.718 3.843 -21.637 1.00 93.75 87 HIS A C 1
ATOM 701 O O . HIS A 1 87 ? 6.694 3.742 -20.402 1.00 93.75 87 HIS A O 1
ATOM 707 N N . PRO A 1 88 ? 5.895 4.708 -22.261 1.00 89.06 88 PRO A N 1
ATOM 708 C CA . PRO A 1 88 ? 5.076 5.693 -21.542 1.00 89.06 88 PRO A CA 1
ATOM 709 C C . PRO A 1 88 ? 4.061 5.055 -20.576 1.00 89.06 88 PRO A C 1
ATOM 711 O O . PRO A 1 88 ? 3.789 5.587 -19.499 1.00 89.06 88 PRO A O 1
ATOM 714 N N . GLY A 1 89 ? 3.545 3.864 -20.903 1.00 87.50 89 GLY A N 1
ATOM 715 C CA . GLY A 1 89 ? 2.665 3.105 -20.005 1.00 87.50 89 GLY A CA 1
ATOM 716 C C . GLY A 1 89 ? 3.366 2.584 -18.740 1.00 87.50 89 GLY A C 1
ATOM 717 O O . GLY A 1 89 ? 2.717 2.368 -17.713 1.00 87.50 89 GLY A O 1
ATOM 718 N N . LEU A 1 90 ? 4.691 2.411 -18.786 1.00 91.81 90 LEU A N 1
ATOM 719 C CA . LEU A 1 90 ? 5.487 1.912 -17.665 1.00 91.81 90 LEU A CA 1
ATOM 720 C C . LEU A 1 90 ? 5.993 3.045 -16.766 1.00 91.81 90 LEU A C 1
ATOM 722 O O . LEU A 1 90 ? 6.129 2.849 -15.558 1.00 91.81 90 LEU A O 1
ATOM 726 N N . GLU A 1 91 ? 6.217 4.238 -17.318 1.00 91.38 91 GLU A N 1
ATOM 727 C CA . GLU A 1 91 ? 6.799 5.378 -16.604 1.00 91.38 91 GLU A CA 1
ATOM 728 C C . GLU A 1 91 ? 6.018 5.747 -15.330 1.00 91.38 91 GLU A C 1
ATOM 730 O O . GLU A 1 91 ? 6.587 5.870 -14.241 1.00 91.38 91 GLU A O 1
ATOM 735 N N . ASN A 1 92 ? 4.691 5.859 -15.428 1.00 91.19 92 ASN A N 1
ATOM 736 C CA . ASN A 1 92 ? 3.846 6.195 -14.280 1.00 91.19 92 ASN A CA 1
ATOM 737 C C . ASN A 1 92 ? 3.858 5.101 -13.206 1.00 91.19 92 ASN A C 1
ATOM 739 O O . ASN A 1 92 ? 3.916 5.403 -12.010 1.00 91.19 92 ASN A O 1
ATOM 743 N N . ARG A 1 93 ? 3.849 3.829 -13.621 1.00 93.75 93 ARG A N 1
ATOM 744 C CA . ARG A 1 93 ? 3.945 2.683 -12.707 1.00 93.75 93 ARG A CA 1
ATOM 745 C C . ARG A 1 93 ? 5.294 2.671 -11.999 1.00 93.75 93 ARG A C 1
ATOM 747 O O . ARG A 1 93 ? 5.321 2.553 -10.778 1.00 93.75 93 ARG A O 1
ATOM 754 N N . LEU A 1 94 ? 6.386 2.906 -12.727 1.00 94.12 94 LEU A N 1
ATOM 755 C CA . LEU A 1 94 ? 7.726 3.029 -12.160 1.00 94.12 94 LEU A CA 1
ATOM 756 C C . LEU A 1 94 ? 7.780 4.146 -11.108 1.00 94.12 94 LEU A C 1
ATOM 758 O O . LEU A 1 94 ? 8.177 3.891 -9.971 1.00 94.12 94 LEU A O 1
ATOM 762 N N . LYS A 1 95 ? 7.310 5.359 -11.433 1.00 92.31 95 LYS A N 1
ATOM 763 C CA . LYS A 1 95 ? 7.264 6.488 -10.483 1.00 92.31 95 LYS A CA 1
ATOM 764 C C . LYS A 1 95 ? 6.502 6.129 -9.203 1.00 92.31 95 LYS A C 1
ATOM 766 O O . LYS A 1 95 ? 6.969 6.417 -8.098 1.00 92.31 95 LYS A O 1
ATOM 771 N N . GLN A 1 96 ? 5.350 5.468 -9.327 1.00 93.31 96 GLN A N 1
ATOM 772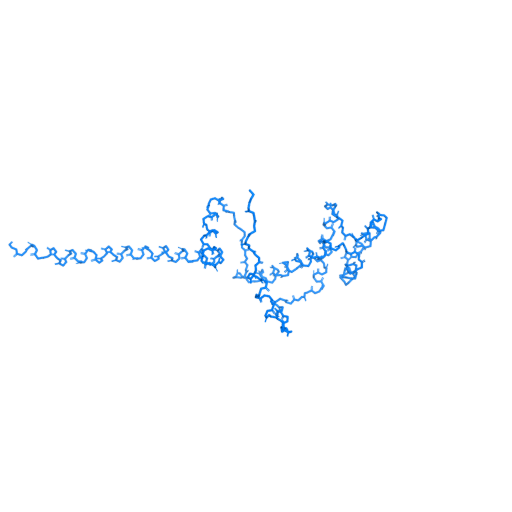 C CA . GLN A 1 96 ? 4.558 5.022 -8.177 1.00 93.31 96 GLN A CA 1
ATOM 773 C C . GLN A 1 96 ? 5.272 3.940 -7.359 1.00 93.31 96 GLN A C 1
ATOM 775 O O . GLN A 1 96 ? 5.298 4.027 -6.129 1.00 93.31 96 GLN A O 1
ATOM 780 N N . THR A 1 97 ? 5.891 2.957 -8.015 1.00 95.50 97 THR A N 1
ATOM 781 C CA . THR A 1 97 ? 6.659 1.893 -7.360 1.00 95.50 97 THR A CA 1
ATOM 782 C C . THR A 1 97 ? 7.840 2.458 -6.577 1.00 95.50 97 THR A C 1
ATOM 784 O O . THR A 1 97 ? 8.016 2.102 -5.410 1.00 95.50 97 THR A O 1
ATOM 787 N N . ILE A 1 98 ? 8.609 3.382 -7.161 1.00 94.75 98 ILE A N 1
ATOM 788 C CA . ILE A 1 98 ? 9.741 4.028 -6.482 1.00 94.75 98 ILE A CA 1
ATOM 789 C C . ILE A 1 98 ? 9.257 4.882 -5.310 1.00 94.75 98 ILE A C 1
ATOM 791 O O . ILE A 1 98 ? 9.793 4.763 -4.210 1.00 94.75 98 ILE A O 1
ATOM 795 N N . ARG A 1 99 ? 8.173 5.652 -5.476 1.00 94.25 99 ARG A N 1
ATOM 796 C CA . ARG A 1 99 ? 7.556 6.404 -4.369 1.00 94.25 99 ARG A CA 1
ATOM 797 C C . ARG A 1 99 ? 7.127 5.487 -3.220 1.00 94.25 99 ARG A C 1
ATOM 799 O O . ARG A 1 99 ? 7.361 5.814 -2.056 1.00 94.25 99 ARG A O 1
ATOM 806 N N . ALA A 1 100 ? 6.494 4.355 -3.529 1.00 94.81 100 ALA A N 1
ATOM 807 C CA . ALA A 1 100 ? 6.072 3.382 -2.527 1.00 94.81 100 ALA A CA 1
ATOM 808 C C . ALA A 1 100 ? 7.274 2.753 -1.811 1.00 94.81 100 ALA A C 1
ATOM 810 O O . ALA A 1 100 ? 7.251 2.617 -0.587 1.00 94.81 100 ALA A O 1
ATOM 811 N N . ARG A 1 101 ? 8.335 2.414 -2.553 1.00 95.81 101 ARG A N 1
ATOM 812 C CA . ARG A 1 101 ? 9.571 1.852 -1.999 1.00 95.81 101 ARG A CA 1
ATOM 813 C C . ARG A 1 101 ? 10.300 2.847 -1.099 1.00 95.81 101 ARG A C 1
ATOM 815 O O . ARG A 1 101 ? 10.603 2.484 0.031 1.00 95.81 101 ARG A O 1
ATOM 822 N N . ARG A 1 102 ? 10.457 4.104 -1.530 1.00 95.44 102 ARG A N 1
ATOM 823 C CA . ARG A 1 102 ? 11.008 5.202 -0.716 1.00 95.44 102 ARG A CA 1
ATOM 824 C C . ARG A 1 102 ? 10.251 5.352 0.600 1.00 95.44 102 ARG A C 1
ATOM 826 O O . ARG A 1 102 ? 10.850 5.321 1.666 1.00 95.44 102 ARG A O 1
ATOM 833 N N . LYS A 1 103 ? 8.917 5.436 0.542 1.00 94.62 103 LYS A N 1
ATOM 834 C CA . LYS A 1 103 ? 8.084 5.520 1.751 1.00 94.62 103 LYS A CA 1
ATOM 835 C C . LYS A 1 103 ? 8.308 4.329 2.692 1.00 94.62 103 LYS A C 1
ATOM 837 O O . LYS A 1 103 ? 8.382 4.524 3.898 1.00 94.62 103 LYS A O 1
ATOM 842 N N . ARG A 1 104 ? 8.378 3.103 2.162 1.00 94.62 104 ARG A N 1
ATOM 843 C CA . ARG A 1 104 ? 8.597 1.885 2.965 1.00 94.62 104 ARG A CA 1
ATOM 844 C C . ARG A 1 104 ? 9.990 1.837 3.586 1.00 94.62 104 ARG A C 1
ATOM 846 O O . ARG A 1 104 ? 10.087 1.375 4.712 1.00 94.62 104 ARG A O 1
ATOM 853 N N . HIS A 1 105 ? 11.011 2.318 2.875 1.00 94.25 105 HIS A N 1
ATOM 854 C CA . HIS A 1 105 ? 12.382 2.410 3.373 1.00 94.25 105 HIS A CA 1
ATOM 855 C C . HIS A 1 105 ? 12.438 3.257 4.649 1.00 94.25 105 HIS A C 1
ATOM 857 O O . HIS A 1 105 ? 12.762 2.733 5.705 1.00 94.25 105 HIS A O 1
ATOM 863 N N . PHE A 1 106 ? 11.985 4.512 4.583 1.00 94.38 106 PHE A N 1
ATOM 864 C CA . PHE A 1 106 ? 11.967 5.399 5.753 1.00 94.38 106 PHE A CA 1
ATOM 865 C C . PHE A 1 106 ? 11.009 4.924 6.857 1.00 94.38 106 PHE A C 1
ATOM 867 O O . PHE A 1 106 ? 11.321 4.998 8.039 1.00 94.38 106 PHE A O 1
ATOM 874 N N . ASN A 1 107 ? 9.840 4.375 6.505 1.00 93.06 107 ASN A N 1
ATOM 875 C CA . ASN A 1 107 ? 8.911 3.850 7.513 1.00 93.06 107 ASN A CA 1
ATOM 876 C C . ASN A 1 107 ? 9.413 2.579 8.224 1.00 93.06 107 ASN A C 1
ATOM 878 O O . ASN A 1 107 ? 8.821 2.166 9.219 1.00 93.06 107 ASN A O 1
ATOM 882 N N . ALA A 1 108 ? 10.434 1.902 7.697 1.00 93.50 108 ALA A N 1
ATOM 883 C CA . ALA A 1 108 ? 11.001 0.727 8.348 1.00 93.50 108 ALA A CA 1
ATOM 884 C C . ALA A 1 108 ? 11.897 1.101 9.539 1.00 93.50 108 ALA A C 1
ATOM 886 O O . ALA A 1 108 ? 12.058 0.272 10.431 1.00 93.50 108 ALA A O 1
ATOM 887 N N . GLU A 1 109 ? 12.413 2.335 9.575 1.00 93.38 109 GLU A N 1
ATOM 888 C CA . GLU A 1 109 ? 13.303 2.842 10.629 1.00 93.38 109 GLU A CA 1
ATOM 889 C C . GLU A 1 109 ? 12.592 2.951 11.985 1.00 93.38 109 GLU A C 1
ATOM 891 O O . GLU A 1 109 ? 13.193 2.703 13.024 1.00 93.38 109 GLU A O 1
ATOM 896 N N . HIS A 1 110 ? 11.292 3.269 11.985 1.00 93.00 110 HIS A N 1
ATOM 897 C CA . HIS A 1 110 ? 10.527 3.502 13.209 1.00 93.00 110 HIS A CA 1
ATOM 898 C C . HIS A 1 110 ? 9.357 2.526 13.344 1.00 93.00 110 HIS A C 1
ATOM 900 O O . HIS A 1 110 ? 8.479 2.463 12.478 1.00 93.00 110 HIS A O 1
ATOM 906 N N . GLN A 1 111 ? 9.262 1.840 14.488 1.00 93.12 111 GLN A N 1
ATOM 907 C CA . GLN A 1 111 ? 8.226 0.829 14.737 1.00 93.12 111 GLN A CA 1
ATOM 908 C C . GLN A 1 111 ? 6.794 1.361 14.556 1.00 93.12 111 GLN A C 1
ATOM 910 O O . GLN A 1 111 ? 5.974 0.681 13.944 1.00 93.12 111 GLN A O 1
ATOM 915 N N . HIS A 1 112 ? 6.502 2.582 15.015 1.00 93.62 112 HIS A N 1
ATOM 916 C CA . HIS A 1 112 ? 5.163 3.184 14.935 1.00 93.62 112 HIS A CA 1
ATOM 917 C C . HIS A 1 112 ? 4.738 3.581 13.505 1.00 93.62 112 HIS A C 1
ATOM 919 O O . HIS A 1 112 ? 3.550 3.764 13.235 1.00 93.62 112 HIS A O 1
ATOM 925 N N . THR A 1 113 ? 5.681 3.702 12.560 1.00 93.50 113 THR A N 1
ATOM 926 C CA . THR A 1 113 ? 5.375 4.001 11.145 1.00 93.50 113 THR A CA 1
ATOM 927 C C . THR A 1 113 ? 5.367 2.758 10.253 1.00 93.50 113 THR A C 1
ATOM 929 O O . THR A 1 113 ? 4.816 2.796 9.138 1.00 93.50 113 THR A O 1
ATOM 932 N N . ARG A 1 114 ? 5.920 1.645 10.753 1.00 93.12 114 ARG A N 1
ATOM 933 C CA . ARG A 1 114 ? 5.923 0.341 10.092 1.00 93.12 114 ARG A CA 1
ATOM 934 C C . ARG A 1 114 ? 4.496 -0.200 9.978 1.00 93.12 114 ARG A C 1
ATOM 936 O O . ARG A 1 114 ? 3.656 -0.006 10.852 1.00 93.12 114 ARG A O 1
ATOM 943 N N . LYS A 1 115 ? 4.198 -0.869 8.864 1.00 94.88 115 LYS A N 1
ATOM 944 C CA . LYS A 1 115 ? 2.880 -1.467 8.589 1.00 94.88 115 LYS A CA 1
ATOM 945 C C . LYS A 1 115 ? 3.009 -2.983 8.500 1.00 94.88 115 LYS A C 1
ATOM 947 O O . LYS A 1 115 ? 4.056 -3.486 8.098 1.00 94.88 115 LYS A O 1
ATOM 952 N N . LYS A 1 116 ? 1.948 -3.698 8.870 1.00 95.56 116 LYS A N 1
ATOM 953 C CA . LYS A 1 116 ? 1.864 -5.160 8.788 1.00 95.56 116 LYS A CA 1
ATOM 954 C C . LYS A 1 116 ? 0.742 -5.538 7.828 1.00 95.56 116 LYS A C 1
ATOM 956 O O . LYS A 1 116 ? -0.323 -4.928 7.866 1.00 95.56 116 LYS A O 1
ATOM 961 N N . SER A 1 117 ? 1.016 -6.511 6.967 1.00 95.75 117 SER A N 1
ATOM 962 C CA . SER A 1 117 ? -0.018 -7.183 6.184 1.00 95.75 117 SER A CA 1
ATOM 963 C C . SER A 1 117 ? -0.684 -8.229 7.069 1.00 95.75 117 SER A C 1
ATOM 965 O O . SER A 1 117 ? 0.016 -8.947 7.784 1.00 95.75 117 SER A O 1
ATOM 967 N N . ILE A 1 118 ? -2.010 -8.271 7.031 1.00 96.88 118 ILE A N 1
ATOM 968 C CA . ILE A 1 118 ? -2.841 -9.274 7.691 1.00 96.88 118 ILE A CA 1
ATOM 969 C C . ILE A 1 118 ? -3.865 -9.754 6.670 1.00 96.88 118 ILE A C 1
ATOM 971 O O . ILE A 1 118 ? -4.365 -8.939 5.889 1.00 96.88 118 ILE A O 1
ATOM 975 N N . ASP A 1 119 ? -4.175 -11.041 6.702 1.00 97.44 119 ASP A N 1
ATOM 976 C CA . ASP A 1 119 ? -5.266 -11.604 5.920 1.00 97.44 119 ASP A CA 1
ATOM 977 C C . ASP A 1 119 ? -6.501 -11.717 6.817 1.00 97.44 119 ASP A C 1
ATOM 979 O O . ASP A 1 119 ? -6.408 -12.082 7.989 1.00 97.44 119 ASP A O 1
ATOM 983 N N . LEU A 1 120 ? -7.655 -11.338 6.274 1.00 96.88 120 LEU A N 1
ATOM 984 C CA . LEU A 1 120 ? -8.951 -11.418 6.940 1.00 96.88 120 LEU A CA 1
ATOM 985 C C . LEU A 1 120 ? -9.883 -12.265 6.084 1.00 96.88 120 LEU A C 1
ATOM 987 O O . LEU A 1 120 ? -9.837 -12.193 4.855 1.00 96.88 120 LEU A O 1
ATOM 991 N N . GLU A 1 121 ? -10.784 -13.002 6.729 1.00 98.38 121 GLU A N 1
ATOM 992 C CA . GLU A 1 121 ? -11.895 -13.629 6.022 1.00 98.38 121 GLU A CA 1
ATOM 993 C C . GLU A 1 121 ? -12.726 -12.576 5.280 1.00 98.38 121 GLU A C 1
ATOM 995 O O . GLU A 1 121 ? -12.941 -11.459 5.768 1.00 98.38 121 GLU A O 1
ATOM 1000 N N . TYR A 1 122 ? -13.232 -12.946 4.104 1.00 97.88 122 TYR A N 1
ATOM 1001 C CA . TYR A 1 122 ? -13.900 -12.011 3.201 1.00 97.88 122 TYR A CA 1
ATOM 1002 C C . TYR A 1 122 ? -15.067 -11.263 3.867 1.00 97.88 122 TYR A C 1
ATOM 1004 O O . TYR A 1 122 ? -15.157 -10.038 3.767 1.00 97.88 122 TYR A O 1
ATOM 1012 N N . LEU A 1 123 ? -15.931 -11.973 4.602 1.00 98.44 123 LEU A N 1
ATOM 1013 C CA . LEU A 1 123 ? -17.092 -11.371 5.270 1.00 98.44 123 LEU A CA 1
ATOM 1014 C C . LEU A 1 123 ? -16.688 -10.430 6.416 1.00 98.44 123 LEU A C 1
ATOM 1016 O O . LEU A 1 123 ? -17.325 -9.394 6.625 1.00 98.44 123 LEU A O 1
ATOM 1020 N N . VAL A 1 124 ? -15.609 -10.750 7.136 1.00 98.25 124 VAL A N 1
ATOM 1021 C CA . VAL A 1 124 ? -15.062 -9.892 8.198 1.00 98.25 124 VAL A CA 1
ATOM 1022 C C . VAL A 1 124 ? -14.513 -8.603 7.593 1.00 98.25 124 VAL A C 1
ATOM 1024 O O . VAL A 1 124 ? -14.871 -7.507 8.036 1.00 98.25 124 VAL A O 1
ATOM 1027 N N . TRP A 1 125 ? -13.708 -8.722 6.533 1.00 98.31 125 TRP A N 1
ATOM 1028 C CA . TRP A 1 125 ? -13.194 -7.576 5.788 1.00 98.31 125 TRP A CA 1
ATOM 1029 C C . TRP A 1 125 ? -14.325 -6.699 5.243 1.00 98.31 125 TRP A C 1
ATOM 1031 O O . TRP A 1 125 ? -14.277 -5.482 5.410 1.00 98.31 125 TRP A O 1
ATOM 1041 N N . GLN A 1 126 ? -15.370 -7.291 4.656 1.00 98.31 126 GLN A N 1
ATOM 1042 C CA . GLN A 1 126 ? -16.497 -6.550 4.088 1.00 98.31 126 GLN A CA 1
ATOM 1043 C C . GLN A 1 126 ? -17.220 -5.706 5.148 1.00 98.31 126 GLN A C 1
ATOM 1045 O O . GLN A 1 126 ? -17.511 -4.528 4.918 1.00 98.31 126 GLN A O 1
ATOM 1050 N N . ARG A 1 127 ? -17.477 -6.276 6.333 1.00 98.25 127 ARG A N 1
ATOM 1051 C CA . ARG A 1 127 ? -18.110 -5.553 7.448 1.00 98.25 127 ARG A CA 1
ATOM 1052 C C . ARG A 1 127 ? -17.218 -4.431 7.970 1.00 98.25 127 ARG A C 1
ATOM 1054 O O . ARG A 1 127 ? -17.707 -3.314 8.158 1.00 98.25 127 ARG A O 1
ATOM 1061 N N . LEU A 1 128 ? -15.928 -4.709 8.171 1.00 98.06 128 LEU A N 1
ATOM 1062 C CA . LEU A 1 128 ? -14.961 -3.728 8.660 1.00 98.06 128 LEU A CA 1
ATOM 1063 C C . LEU A 1 128 ? -14.780 -2.573 7.665 1.00 98.06 128 LEU A C 1
ATOM 1065 O O . LEU A 1 128 ? -14.849 -1.410 8.055 1.00 98.06 128 LEU A O 1
ATOM 1069 N N . ALA A 1 129 ? -14.613 -2.881 6.378 1.00 97.69 129 ALA A N 1
ATOM 1070 C CA . ALA A 1 129 ? -14.474 -1.894 5.313 1.00 97.69 129 ALA A CA 1
ATOM 1071 C C . ALA A 1 129 ? -15.734 -1.040 5.158 1.00 97.69 129 ALA A C 1
ATOM 1073 O O . ALA A 1 129 ? -15.634 0.184 5.071 1.00 97.69 129 ALA A O 1
ATOM 1074 N N . GLY A 1 130 ? -16.919 -1.658 5.204 1.00 98.12 130 GLY A N 1
ATOM 1075 C CA . GLY A 1 130 ? -18.186 -0.932 5.176 1.00 98.12 130 GLY A CA 1
ATOM 1076 C C . GLY A 1 130 ? -18.339 0.022 6.364 1.00 98.12 130 GLY A C 1
ATOM 1077 O O . GLY A 1 130 ? -18.801 1.148 6.193 1.00 98.12 130 GLY A O 1
ATOM 1078 N N . LEU A 1 131 ? -17.922 -0.390 7.565 1.00 97.81 131 LEU A N 1
ATOM 1079 C CA . LEU A 1 131 ? -17.963 0.460 8.756 1.00 97.81 131 LEU A CA 1
ATOM 1080 C C . LEU A 1 131 ? -16.955 1.615 8.669 1.00 97.81 131 LEU A C 1
ATOM 1082 O O . LEU A 1 131 ? -17.340 2.760 8.905 1.00 97.81 131 LEU A O 1
ATOM 1086 N N . ALA A 1 132 ? -15.715 1.341 8.255 1.00 98.06 132 ALA A N 1
ATOM 1087 C CA . ALA A 1 132 ? -14.683 2.356 8.045 1.00 98.06 132 ALA A CA 1
ATOM 1088 C C . ALA A 1 132 ? -15.119 3.408 7.011 1.00 98.06 132 ALA A C 1
ATOM 1090 O O . ALA A 1 132 ? -14.990 4.612 7.239 1.00 98.06 132 ALA A O 1
ATOM 1091 N N . GLN A 1 133 ? -15.731 2.963 5.907 1.00 97.75 133 GLN A N 1
ATOM 1092 C CA . GLN A 1 133 ? -16.246 3.847 4.865 1.00 97.75 133 GLN A CA 1
ATOM 1093 C C . GLN A 1 133 ? -17.392 4.735 5.366 1.00 97.75 133 GLN A C 1
ATOM 1095 O O . GLN A 1 133 ? -17.393 5.928 5.063 1.00 97.75 133 GLN A O 1
ATOM 1100 N N . ARG A 1 134 ? -18.333 4.189 6.153 1.00 97.69 134 ARG A N 1
ATOM 1101 C CA . ARG A 1 134 ? -19.428 4.969 6.764 1.00 97.69 134 ARG A CA 1
ATOM 1102 C C . ARG A 1 134 ? -18.928 6.002 7.773 1.00 97.69 134 ARG A C 1
ATOM 1104 O O . ARG A 1 134 ? -19.528 7.062 7.883 1.00 97.69 134 ARG A O 1
ATOM 1111 N N . ARG A 1 135 ? -17.847 5.699 8.499 1.00 96.06 135 ARG A N 1
ATOM 1112 C CA . ARG A 1 135 ? -17.226 6.613 9.474 1.00 96.06 135 ARG A CA 1
ATOM 1113 C C . ARG A 1 135 ? -16.213 7.583 8.852 1.00 96.06 135 ARG A C 1
ATOM 1115 O O . ARG A 1 135 ? -15.695 8.434 9.560 1.00 96.06 135 ARG A O 1
ATOM 1122 N N . HIS A 1 136 ? -15.931 7.471 7.551 1.00 96.88 136 HIS A N 1
ATOM 1123 C CA . HIS A 1 136 ? -14.880 8.231 6.863 1.00 96.88 136 HIS A CA 1
ATOM 1124 C C . HIS A 1 136 ? -13.482 8.079 7.495 1.00 96.88 136 HIS A C 1
ATOM 1126 O O . HIS A 1 136 ? -12.661 8.991 7.426 1.00 96.88 136 HIS A O 1
ATOM 1132 N N . CYS A 1 137 ? -13.196 6.905 8.062 1.00 96.75 137 CYS A N 1
ATOM 1133 C CA . CYS A 1 137 ? -11.923 6.583 8.703 1.00 96.75 137 CYS A CA 1
ATOM 1134 C C . CYS A 1 137 ? -11.177 5.487 7.933 1.00 96.75 137 CYS A C 1
ATOM 1136 O O . CYS A 1 137 ? -11.739 4.748 7.121 1.00 96.75 137 CYS A O 1
ATOM 1138 N N . THR A 1 138 ? -9.884 5.348 8.205 1.00 97.81 138 THR A N 1
ATOM 1139 C CA . THR A 1 138 ? -9.105 4.194 7.754 1.00 97.81 138 THR A CA 1
ATOM 1140 C C . THR A 1 138 ? -9.498 2.933 8.527 1.00 97.81 138 THR A C 1
ATOM 1142 O O . THR A 1 138 ? -10.023 2.998 9.641 1.00 97.81 138 THR A O 1
ATOM 1145 N N . LEU A 1 139 ? -9.198 1.758 7.962 1.00 97.69 139 LEU A N 1
ATOM 1146 C CA . LEU A 1 139 ? -9.408 0.478 8.652 1.00 97.69 139 LEU A CA 1
ATOM 1147 C C . LEU A 1 139 ? -8.691 0.445 10.011 1.00 97.69 139 LEU A C 1
ATOM 1149 O O . LEU A 1 139 ? -9.259 -0.028 10.986 1.00 97.69 139 LEU A O 1
ATOM 1153 N N . SER A 1 140 ? -7.470 0.984 10.093 1.00 97.31 140 SER A N 1
ATOM 1154 C CA . SER A 1 140 ? -6.693 1.016 11.337 1.00 97.31 140 SER A CA 1
ATOM 1155 C C . SER A 1 140 ? -7.343 1.884 12.416 1.00 97.31 140 SER A C 1
ATOM 1157 O O . SER A 1 140 ? -7.490 1.423 13.540 1.00 97.31 140 SER A O 1
ATOM 1159 N N . GLU A 1 141 ? -7.773 3.103 12.081 1.00 97.56 141 GLU A N 1
ATOM 1160 C CA . GLU A 1 141 ? -8.488 3.983 13.025 1.00 97.56 141 GLU A CA 1
ATOM 1161 C C . GLU A 1 141 ? -9.808 3.356 13.478 1.00 97.56 141 GLU A C 1
ATOM 1163 O O . GLU A 1 141 ? -10.180 3.433 14.644 1.00 97.56 141 GLU A O 1
ATOM 1168 N N . THR A 1 142 ? -10.487 2.675 12.556 1.00 97.81 142 THR A N 1
ATOM 1169 C CA . THR A 1 142 ? -11.734 1.969 12.843 1.00 97.81 142 THR A CA 1
ATOM 1170 C C . THR A 1 142 ? -11.522 0.828 13.837 1.00 97.81 142 THR A C 1
ATOM 1172 O O . THR A 1 142 ? -12.315 0.673 14.759 1.00 97.81 142 THR A O 1
ATOM 1175 N N . ILE A 1 143 ? -10.450 0.044 13.679 1.00 97.81 143 ILE A N 1
ATOM 1176 C CA . ILE A 1 143 ? -10.097 -1.026 14.622 1.00 97.81 143 ILE A CA 1
ATOM 1177 C C . ILE A 1 143 ? -9.835 -0.447 16.018 1.00 97.81 143 ILE A C 1
ATOM 1179 O O . ILE A 1 143 ? -10.357 -0.988 16.985 1.00 97.81 143 ILE A O 1
ATOM 1183 N N . VAL A 1 144 ? -9.093 0.662 16.123 1.00 97.88 144 VAL A N 1
ATOM 1184 C CA . VAL A 1 144 ? -8.825 1.323 17.415 1.00 97.88 144 VAL A CA 1
ATOM 1185 C C . VAL A 1 144 ? -10.129 1.734 18.101 1.00 97.88 144 VAL A C 1
ATOM 1187 O O . VAL A 1 144 ? -10.355 1.359 19.246 1.00 97.88 144 VAL A O 1
ATOM 1190 N N . GLN A 1 145 ? -11.032 2.407 17.382 1.00 96.50 145 GLN A N 1
ATOM 1191 C CA . GLN A 1 145 ? -12.335 2.799 17.931 1.00 96.50 145 GLN A CA 1
ATOM 1192 C C . GLN A 1 145 ? -13.163 1.594 18.393 1.00 96.50 145 GLN A C 1
ATOM 1194 O O . GLN A 1 145 ? -13.780 1.647 19.448 1.00 96.50 145 GLN A O 1
ATOM 1199 N N . LEU A 1 146 ? -13.180 0.502 17.621 1.00 97.06 146 LEU A N 1
ATOM 1200 C CA . LEU A 1 146 ? -13.933 -0.702 17.987 1.00 97.06 146 LEU A CA 1
ATOM 1201 C C . LEU A 1 146 ? -13.379 -1.381 19.246 1.00 97.06 146 LEU A C 1
ATOM 1203 O O . LEU A 1 146 ? -14.168 -1.906 20.029 1.00 97.06 146 LEU A O 1
ATOM 1207 N N . ILE A 1 147 ? -12.057 -1.367 19.440 1.00 97.38 147 ILE A N 1
ATOM 1208 C CA . ILE A 1 147 ? -11.418 -1.885 20.657 1.00 97.38 147 ILE A CA 1
ATOM 1209 C C . ILE A 1 147 ? -11.825 -1.024 21.856 1.00 97.38 147 ILE A C 1
ATOM 1211 O O . ILE A 1 147 ? -12.347 -1.552 22.834 1.00 97.38 147 ILE A O 1
ATOM 1215 N N . GLU A 1 148 ? -11.686 0.298 21.749 1.00 97.06 148 GLU A N 1
ATOM 1216 C CA . GLU A 1 148 ? -12.083 1.220 22.817 1.00 97.06 148 GLU A CA 1
ATOM 1217 C C . GLU A 1 148 ? -13.576 1.108 23.167 1.00 97.06 148 GLU A C 1
ATOM 1219 O O . GLU A 1 148 ? -13.948 1.107 24.340 1.00 97.06 148 GLU A O 1
ATOM 1224 N 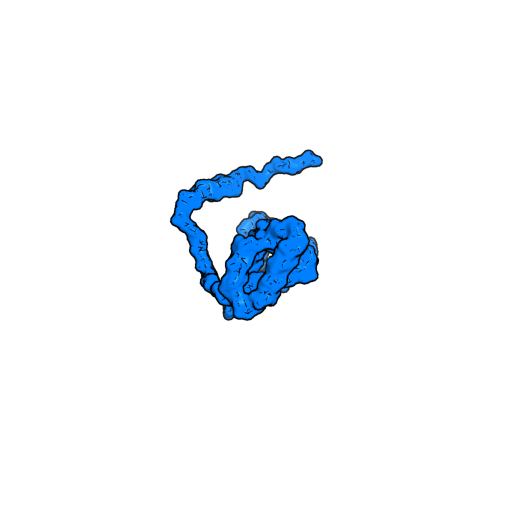N . ASP A 1 149 ? -14.448 0.997 22.161 1.00 95.88 149 ASP A N 1
ATOM 1225 C CA . ASP A 1 149 ? -15.892 0.855 22.356 1.00 95.88 149 ASP A CA 1
ATOM 1226 C C . ASP A 1 149 ? -16.239 -0.474 23.051 1.00 95.88 149 ASP A C 1
ATOM 1228 O O . ASP A 1 149 ? -17.133 -0.512 23.902 1.00 95.88 149 ASP A O 1
ATOM 1232 N N . ALA A 1 150 ? -15.526 -1.560 22.730 1.00 96.00 150 ALA A N 1
ATOM 1233 C CA . ALA A 1 150 ? -15.702 -2.857 23.380 1.00 96.00 150 ALA A CA 1
ATOM 1234 C C . ALA A 1 150 ? -15.260 -2.824 24.853 1.00 96.00 150 A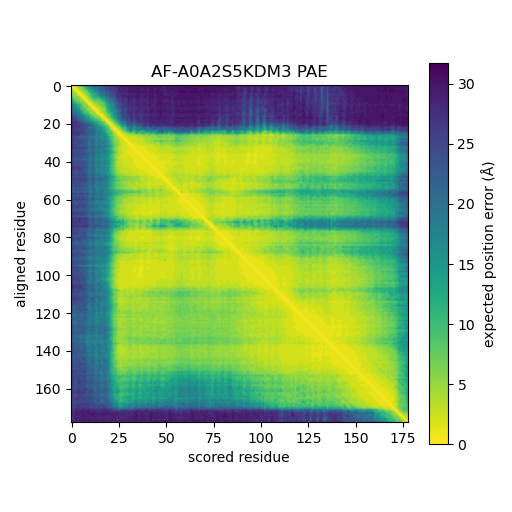LA A C 1
ATOM 1236 O O . ALA A 1 150 ? -16.014 -3.269 25.720 1.00 96.00 150 ALA A O 1
ATOM 1237 N N . GLU A 1 151 ? -14.103 -2.225 25.150 1.00 95.31 151 GLU A N 1
ATOM 1238 C CA . GLU A 1 151 ? -13.603 -2.052 26.522 1.00 95.31 151 GLU A CA 1
ATOM 1239 C C . GLU A 1 151 ? -14.532 -1.167 27.367 1.00 95.31 151 GLU A C 1
ATOM 1241 O O . GLU A 1 151 ? -14.793 -1.447 28.540 1.00 95.31 151 GLU A O 1
ATOM 1246 N N . ARG A 1 152 ? -15.073 -0.089 26.782 1.00 95.12 152 ARG A N 1
ATOM 1247 C CA . ARG A 1 152 ? -16.061 0.766 27.457 1.00 95.12 152 ARG A CA 1
ATOM 1248 C C . ARG A 1 152 ? -17.354 0.008 27.731 1.00 95.12 152 ARG A C 1
ATOM 1250 O O . ARG A 1 152 ? -17.905 0.143 28.819 1.00 95.12 152 ARG A O 1
ATOM 1257 N N . LYS A 1 153 ? -17.837 -0.797 26.779 1.00 95.88 153 LYS A N 1
ATOM 1258 C CA . LYS A 1 153 ? -19.072 -1.580 26.937 1.00 95.88 153 LYS A CA 1
ATOM 1259 C C . LYS A 1 153 ? -19.003 -2.522 28.142 1.00 95.88 153 LYS A C 1
ATOM 1261 O O . LYS A 1 153 ? -19.982 -2.617 28.877 1.00 95.88 153 LYS A O 1
ATOM 1266 N N . GLU A 1 154 ? -17.865 -3.178 2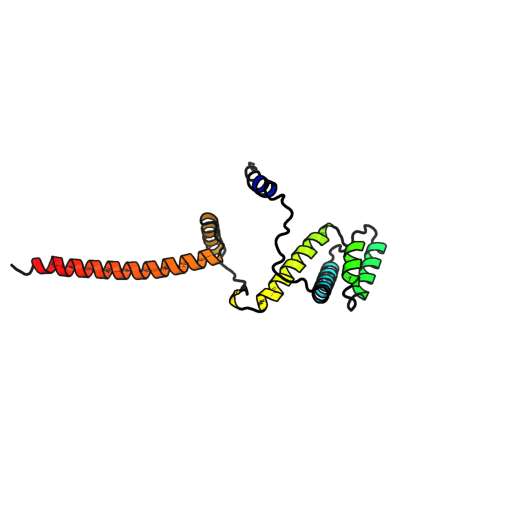8.363 1.00 91.94 154 GLU A N 1
ATOM 1267 C CA . GLU A 1 154 ? -17.652 -4.044 29.530 1.00 91.94 154 GLU A CA 1
ATOM 1268 C C . GLU A 1 154 ? -17.696 -3.252 30.847 1.00 91.94 154 GLU A C 1
ATOM 1270 O O . GLU A 1 154 ? -18.429 -3.614 31.770 1.00 91.94 154 GLU A O 1
ATOM 1275 N N . LYS A 1 155 ? -17.001 -2.107 30.904 1.00 93.25 155 LYS A N 1
ATOM 1276 C CA . LYS A 1 155 ? -17.028 -1.206 32.069 1.00 93.25 155 LYS A CA 1
ATOM 1277 C C . LYS A 1 155 ? -18.440 -0.705 32.374 1.00 93.25 155 LYS A C 1
ATOM 1279 O O . LYS A 1 155 ? -18.858 -0.741 33.529 1.00 93.25 155 LYS A O 1
ATOM 1284 N N . TYR A 1 156 ? -19.190 -0.294 31.350 1.00 94.31 156 TYR A N 1
ATOM 1285 C CA . TYR A 1 156 ? -20.572 0.161 31.510 1.00 94.31 156 TYR A CA 1
ATOM 1286 C C . TYR A 1 156 ? -21.498 -0.947 32.018 1.00 94.31 156 TYR A C 1
ATOM 1288 O O . TYR A 1 156 ? -22.358 -0.675 32.852 1.00 94.31 156 TYR A O 1
ATOM 1296 N N . ALA A 1 157 ? -21.326 -2.190 31.559 1.00 93.81 157 ALA A N 1
ATOM 1297 C CA . ALA A 1 157 ? -22.121 -3.317 32.044 1.00 93.81 157 ALA A CA 1
ATOM 1298 C C . ALA A 1 157 ? -21.864 -3.600 33.534 1.00 93.81 157 ALA A C 1
ATOM 1300 O O . ALA A 1 157 ? -22.816 -3.799 34.288 1.00 93.81 157 ALA A O 1
ATOM 1301 N N . SER A 1 158 ? -20.598 -3.551 33.964 1.00 93.75 158 SER A N 1
ATOM 1302 C CA . SER A 1 158 ? -20.219 -3.692 35.375 1.00 93.75 158 SER A CA 1
ATOM 1303 C C . SER A 1 158 ? -20.819 -2.573 36.234 1.00 93.75 158 SER A C 1
ATOM 1305 O O . SER A 1 158 ? -21.547 -2.851 37.183 1.00 93.75 158 SER A O 1
ATOM 1307 N N . GLN A 1 159 ? -20.636 -1.311 35.828 1.00 94.00 159 GLN A N 1
ATOM 1308 C CA . GLN A 1 159 ? -21.202 -0.151 36.526 1.00 94.00 159 GLN A CA 1
ATOM 1309 C C . GLN A 1 159 ? -22.729 -0.217 36.635 1.00 94.00 159 GLN A C 1
ATOM 1311 O O . GLN A 1 159 ? -23.284 0.062 37.694 1.00 94.00 159 GLN A O 1
ATOM 1316 N N . MET A 1 160 ? -23.416 -0.613 35.560 1.00 95.06 160 MET A N 1
ATOM 1317 C CA . MET A 1 160 ? -24.871 -0.767 35.559 1.00 95.06 160 MET A CA 1
ATOM 1318 C C . MET A 1 160 ? -25.325 -1.897 36.492 1.00 95.06 160 MET A C 1
ATOM 1320 O O . MET A 1 160 ? -26.343 -1.763 37.168 1.00 95.06 160 MET A O 1
ATOM 1324 N N . SER A 1 161 ? -24.571 -3.001 36.554 1.00 94.06 161 SER A N 1
ATOM 1325 C CA . SER A 1 161 ? -24.848 -4.103 37.479 1.00 94.06 161 SER A CA 1
ATOM 1326 C C . SER A 1 161 ? -24.688 -3.667 38.934 1.00 94.06 161 SER A C 1
ATOM 1328 O O . SER A 1 161 ? -25.579 -3.933 39.738 1.00 94.06 161 SER A O 1
ATOM 1330 N N . THR A 1 162 ? -23.596 -2.971 39.263 1.00 95.56 162 THR A N 1
ATOM 1331 C CA . THR A 1 162 ? -23.359 -2.420 40.605 1.00 95.56 162 THR A CA 1
ATOM 1332 C C . THR A 1 162 ? -24.458 -1.437 40.988 1.00 95.56 162 THR A C 1
ATOM 1334 O O . THR A 1 162 ? -25.100 -1.619 42.013 1.00 95.56 162 THR A O 1
ATOM 1337 N N . LEU A 1 163 ? -24.782 -0.480 40.114 1.00 95.19 163 LEU A N 1
ATOM 1338 C CA . LEU A 1 163 ? -25.840 0.496 40.373 1.00 95.19 163 LEU A CA 1
ATOM 1339 C C . LEU A 1 163 ? -27.195 -0.177 40.631 1.00 95.19 163 LEU A C 1
ATOM 1341 O O . LEU A 1 163 ? -27.934 0.227 41.524 1.00 95.19 163 LEU A O 1
ATOM 1345 N N . LYS A 1 164 ? -27.528 -1.225 39.868 1.00 94.19 164 LYS A N 1
ATOM 1346 C CA . LYS A 1 164 ? -28.759 -1.993 40.079 1.00 94.19 164 LYS A CA 1
ATOM 1347 C C . LYS A 1 164 ? -28.762 -2.706 41.435 1.00 94.19 164 LYS A C 1
ATOM 1349 O O . LYS A 1 164 ? -29.795 -2.707 42.100 1.00 94.19 164 LYS A O 1
ATOM 1354 N N . GLN A 1 165 ? -27.639 -3.308 41.828 1.00 93.25 165 GLN A N 1
ATOM 1355 C CA . GLN A 1 165 ? -27.492 -3.967 43.129 1.00 93.25 165 GLN A CA 1
ATOM 1356 C C . GLN A 1 165 ? -27.614 -2.965 44.278 1.00 93.25 165 GLN A C 1
ATOM 1358 O O . GLN A 1 165 ? -28.370 -3.217 45.213 1.00 93.25 165 GLN A O 1
ATOM 1363 N N . ASP A 1 166 ? -26.957 -1.810 44.171 1.00 93.62 166 ASP A N 1
ATOM 1364 C CA . ASP A 1 1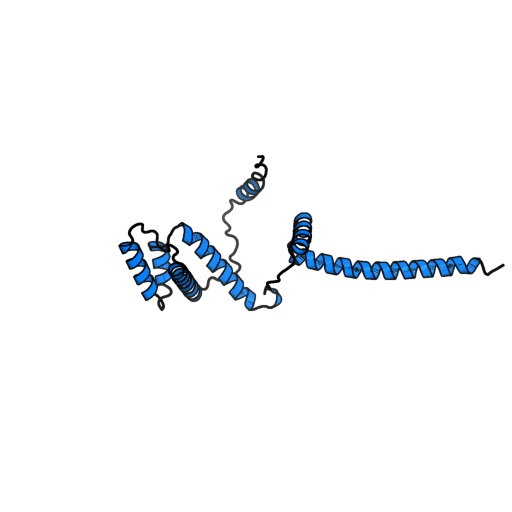66 ? -27.006 -0.749 45.178 1.00 93.62 166 ASP A CA 1
ATOM 1365 C C . ASP A 1 166 ? -28.437 -0.224 45.358 1.00 93.62 166 ASP A C 1
ATOM 1367 O O . ASP A 1 166 ? -28.938 -0.122 46.478 1.00 93.62 166 ASP A O 1
ATOM 1371 N N . LEU A 1 167 ? -29.143 0.036 44.253 1.00 92.62 167 LEU A N 1
ATOM 1372 C CA . LEU A 1 167 ? -30.543 0.465 44.290 1.00 92.62 167 LEU A CA 1
ATOM 1373 C C . LEU A 1 167 ? -31.456 -0.605 44.899 1.00 92.62 167 LEU A C 1
ATOM 1375 O O . LEU A 1 167 ? -32.338 -0.277 45.691 1.00 92.62 167 LEU A O 1
ATOM 1379 N N . GLN A 1 168 ? -31.247 -1.878 44.555 1.00 92.00 168 GLN A N 1
ATOM 1380 C CA . GLN A 1 168 ? -32.021 -2.980 45.121 1.00 92.00 168 GLN A CA 1
ATOM 1381 C C . GLN A 1 168 ? -31.760 -3.145 46.622 1.00 92.00 168 GLN A C 1
ATOM 1383 O O . GLN A 1 168 ? -32.700 -3.415 47.362 1.00 92.00 168 GLN A O 1
ATOM 1388 N N . ALA A 1 169 ? -30.524 -2.953 47.084 1.00 92.62 169 ALA A N 1
ATOM 1389 C CA . ALA A 1 169 ? -30.191 -2.996 48.503 1.00 92.62 169 ALA A CA 1
ATOM 1390 C C . ALA A 1 169 ? -30.872 -1.857 49.279 1.00 92.62 169 ALA A C 1
ATOM 1392 O O . ALA A 1 169 ? -31.440 -2.097 50.342 1.00 92.62 169 ALA A O 1
ATOM 1393 N N . ILE A 1 170 ? -30.878 -0.639 48.724 1.00 91.56 170 ILE A N 1
ATOM 1394 C CA . ILE A 1 170 ? -31.551 0.515 49.336 1.00 91.56 170 ILE A CA 1
ATOM 1395 C C . ILE A 1 170 ? -33.067 0.276 49.404 1.00 91.56 170 ILE A C 1
ATOM 1397 O O . ILE A 1 170 ? -33.659 0.401 50.473 1.00 91.56 170 ILE A O 1
ATOM 1401 N N . LEU A 1 171 ? -33.700 -0.121 48.298 1.00 89.50 171 LEU A N 1
ATOM 1402 C CA . LEU A 1 171 ? -35.156 -0.310 48.233 1.00 89.50 171 LEU A CA 1
ATOM 1403 C C . LEU A 1 171 ? -35.640 -1.556 48.993 1.00 89.50 171 LEU A C 1
ATOM 1405 O O . LEU A 1 171 ? -36.665 -1.504 49.665 1.00 89.50 171 LEU A O 1
ATOM 1409 N N . GLY A 1 172 ? -34.900 -2.666 48.929 1.00 73.75 172 GLY A N 1
ATOM 1410 C CA . GLY A 1 172 ? -35.238 -3.913 49.625 1.00 73.75 172 GLY A CA 1
ATOM 1411 C C . GLY A 1 172 ? -35.042 -3.847 51.142 1.00 73.75 172 GLY A C 1
ATOM 1412 O O . GLY A 1 172 ? -35.582 -4.675 51.871 1.00 73.75 172 GLY A O 1
ATOM 1413 N N . SER A 1 173 ? -34.305 -2.851 51.643 1.00 58.84 173 SER A N 1
ATOM 1414 C CA . SER A 1 173 ? -34.137 -2.636 53.084 1.00 58.84 173 SER A CA 1
ATOM 1415 C C . SER A 1 173 ? -35.388 -2.073 53.781 1.00 58.84 173 SER A C 1
ATOM 1417 O O . SER A 1 173 ? -35.501 -2.173 55.003 1.00 58.84 173 SER A O 1
ATOM 1419 N N . GLU A 1 174 ? -36.360 -1.555 53.021 1.00 55.16 174 GLU A N 1
ATOM 1420 C CA . GLU A 1 174 ? -37.632 -1.034 53.544 1.00 55.16 174 GLU A CA 1
ATOM 1421 C C . GLU A 1 174 ? -38.712 -2.124 53.721 1.00 55.16 174 GLU A C 1
ATOM 1423 O O . GLU A 1 174 ? -39.574 -1.987 54.588 1.00 55.16 174 GLU A O 1
ATOM 1428 N N . GLU A 1 175 ? -38.656 -3.246 52.989 1.00 54.28 175 GLU A N 1
ATOM 1429 C CA . GLU A 1 175 ? -39.627 -4.350 53.148 1.00 54.28 175 GLU A CA 1
ATOM 1430 C C . GLU A 1 175 ? -39.403 -5.185 54.424 1.00 54.28 175 GLU A C 1
ATOM 1432 O O . GLU A 1 175 ? -40.349 -5.769 54.947 1.00 54.28 175 GLU A O 1
ATOM 1437 N N . ASN A 1 176 ? -38.189 -5.185 54.984 1.00 54.03 176 ASN A N 1
ATOM 1438 C CA . ASN A 1 176 ? -37.829 -5.951 56.189 1.00 54.03 176 ASN A CA 1
ATOM 1439 C C . ASN A 1 176 ? -38.064 -5.205 57.522 1.00 54.03 176 ASN A C 1
ATOM 1441 O O . ASN A 1 176 ? -37.625 -5.678 58.569 1.00 54.03 176 ASN A O 1
ATOM 1445 N N . LYS A 1 177 ? -38.728 -4.040 57.512 1.00 53.75 177 LYS A N 1
ATOM 1446 C CA . LYS A 1 177 ? -39.042 -3.251 58.725 1.00 53.75 177 LYS A CA 1
ATOM 1447 C C . LYS A 1 177 ? -40.483 -3.409 59.243 1.00 53.75 177 LYS A C 1
ATOM 1449 O O . LYS A 1 177 ? -40.899 -2.612 60.083 1.00 53.75 177 LYS A O 1
ATOM 1454 N N . LYS A 1 178 ? -41.247 -4.398 58.772 1.00 41.09 178 LYS A N 1
ATOM 1455 C CA . LYS A 1 178 ? -42.584 -4.718 59.306 1.00 41.09 178 LYS A CA 1
ATOM 1456 C C . LYS A 1 178 ? -42.571 -5.927 60.226 1.00 41.09 178 LYS A C 1
ATOM 1458 O O . LYS A 1 178 ? -41.925 -6.928 59.859 1.00 41.09 178 LYS A O 1
#

Foldseek 3Di:
DDDDDDPDPVVVVVVVPPDPDPPPDPFDDDQQVLLLVLLVVLVVCVVVVHQFFQDPDPVVSVVLVVVSVVCNPPSVVSVVSCVPTGHPVCNVVSVVVSVVVRQQVVLVVDPVSHDDDDDDDPVVCVVLVVVCVVVVHDSVVSVVVVVVVVVVVVVVVVVVVVVVVVVCVVVVVVVPPD

Mean predicted aligned error: 11.04 Å